Protein AF-A0A356HXU6-F1 (afdb_monomer_lite)

Structure (mmCIF, N/CA/C/O backbone):
data_AF-A0A356HXU6-F1
#
_entry.id   AF-A0A356HXU6-F1
#
loop_
_atom_site.group_PDB
_atom_site.id
_atom_site.type_symbol
_atom_site.label_atom_id
_atom_site.label_alt_id
_atom_site.label_comp_id
_atom_site.label_asym_id
_atom_site.label_entity_id
_atom_site.label_seq_id
_atom_site.pdbx_PDB_ins_code
_atom_site.Cartn_x
_atom_site.Cartn_y
_atom_site.Cartn_z
_atom_site.occupancy
_atom_site.B_iso_or_equiv
_atom_site.auth_seq_id
_atom_site.auth_comp_id
_atom_site.auth_asym_id
_atom_site.auth_atom_id
_atom_site.pdbx_PDB_model_num
ATOM 1 N N . MET A 1 1 ? -34.837 13.281 14.477 1.00 57.66 1 MET A N 1
ATOM 2 C CA . MET A 1 1 ? -34.953 13.616 13.033 1.00 57.66 1 MET A CA 1
ATOM 3 C C . MET A 1 1 ? -35.138 12.327 12.239 1.00 57.66 1 MET A C 1
ATOM 5 O O . MET A 1 1 ? -34.427 11.375 12.534 1.00 57.66 1 MET A O 1
ATOM 9 N N . PRO A 1 2 ? -36.085 12.237 11.287 1.00 61.97 2 PRO A N 1
ATOM 10 C CA . PRO A 1 2 ? -36.385 10.969 10.623 1.00 61.97 2 PRO A CA 1
ATOM 11 C C . PRO A 1 2 ? -35.224 10.554 9.708 1.00 61.97 2 PRO A C 1
ATOM 13 O O . PRO A 1 2 ? -34.781 11.354 8.885 1.00 61.97 2 PRO A O 1
ATOM 16 N N . LYS A 1 3 ? -34.758 9.304 9.848 1.00 54.12 3 LYS A N 1
ATOM 17 C CA . LYS A 1 3 ? -33.579 8.688 9.192 1.00 54.12 3 LYS A CA 1
ATOM 18 C C . LYS A 1 3 ? -33.492 8.952 7.671 1.00 54.12 3 LYS A C 1
ATOM 20 O O . LYS A 1 3 ? -32.408 9.078 7.112 1.00 54.12 3 LYS A O 1
ATOM 25 N N . ARG A 1 4 ? -34.641 9.172 7.021 1.00 61.50 4 ARG A N 1
ATOM 26 C CA . ARG A 1 4 ? -34.788 9.538 5.602 1.00 61.50 4 ARG A CA 1
ATOM 27 C C . ARG A 1 4 ? -34.202 10.913 5.234 1.00 61.50 4 ARG A C 1
ATOM 29 O O . ARG A 1 4 ? -33.740 11.084 4.113 1.00 61.50 4 ARG A O 1
ATOM 36 N N . LYS A 1 5 ? -34.183 11.879 6.163 1.00 64.12 5 LYS A N 1
ATOM 37 C CA . LYS A 1 5 ? -33.575 13.208 5.952 1.00 64.12 5 LYS A CA 1
ATOM 38 C C . LYS A 1 5 ? -32.046 13.160 6.029 1.00 64.12 5 LYS A C 1
ATOM 40 O O . LYS A 1 5 ? -31.399 13.865 5.272 1.00 64.12 5 LYS A O 1
ATOM 45 N N . ILE A 1 6 ? -31.485 12.299 6.882 1.00 74.94 6 ILE A N 1
ATOM 46 C CA . ILE A 1 6 ? -30.028 12.111 7.006 1.00 74.94 6 ILE A CA 1
ATOM 47 C C . ILE A 1 6 ? -29.474 11.446 5.740 1.00 74.94 6 ILE A C 1
ATOM 49 O O . ILE A 1 6 ? -28.505 11.938 5.175 1.00 74.94 6 ILE A O 1
ATOM 53 N N . PHE A 1 7 ? -30.149 10.409 5.231 1.00 73.75 7 PHE A N 1
ATOM 54 C CA . PHE A 1 7 ? -29.772 9.751 3.974 1.00 73.75 7 PHE A CA 1
ATOM 55 C C . PHE A 1 7 ? -29.773 10.719 2.778 1.00 73.75 7 PHE A C 1
ATOM 57 O O . PHE A 1 7 ? -28.808 10.778 2.024 1.00 73.75 7 PHE A O 1
ATOM 64 N N . LEU A 1 8 ? -30.818 11.547 2.652 1.00 76.62 8 LEU A N 1
ATOM 65 C CA . LEU A 1 8 ? -30.909 12.561 1.594 1.00 76.62 8 LEU A CA 1
ATOM 66 C C . LEU A 1 8 ? -29.823 13.638 1.711 1.00 76.62 8 LEU A C 1
ATOM 68 O O . LEU A 1 8 ? -29.264 14.042 0.696 1.00 76.62 8 LEU A O 1
ATOM 72 N N . ILE A 1 9 ? -29.491 14.070 2.930 1.00 83.06 9 ILE A N 1
ATOM 73 C CA . ILE A 1 9 ? -28.402 15.026 3.164 1.00 83.06 9 ILE A CA 1
ATOM 74 C C . ILE A 1 9 ? -27.053 14.410 2.771 1.00 83.06 9 ILE A C 1
ATOM 76 O O . ILE A 1 9 ? -26.283 15.076 2.090 1.00 83.06 9 ILE A O 1
ATOM 80 N N . CYS A 1 10 ? -26.786 13.142 3.103 1.00 73.81 10 CYS A N 1
ATOM 81 C CA . CYS A 1 10 ? -25.561 12.448 2.691 1.00 73.81 10 CYS A CA 1
ATOM 82 C C . CYS A 1 10 ? -25.446 12.293 1.164 1.00 73.81 10 CYS A C 1
ATOM 84 O O . CYS A 1 10 ? -24.357 12.486 0.624 1.00 73.81 10 CYS A O 1
ATOM 86 N N . CYS A 1 11 ? -26.551 12.000 0.464 1.00 75.19 11 CYS A N 1
ATOM 87 C CA . CYS A 1 11 ? -26.573 11.936 -1.002 1.00 75.19 11 CYS A CA 1
ATOM 88 C C . CYS A 1 11 ? -26.318 13.307 -1.646 1.00 75.19 11 CYS A C 1
ATOM 90 O O . CYS A 1 11 ? -25.557 13.395 -2.606 1.00 75.19 11 CYS A O 1
ATOM 92 N N . ILE A 1 12 ? -26.912 14.377 -1.107 1.00 78.88 12 ILE A N 1
ATOM 93 C CA . ILE A 1 12 ? -26.721 15.745 -1.614 1.00 78.88 12 ILE A CA 1
ATOM 94 C C . ILE A 1 12 ? -25.299 16.245 -1.319 1.00 78.88 12 ILE A C 1
ATOM 96 O O . ILE A 1 12 ? -24.700 16.886 -2.177 1.00 78.88 12 ILE A O 1
ATOM 100 N N . LEU A 1 13 ? -24.723 15.909 -0.157 1.00 75.75 13 LEU A N 1
ATOM 101 C CA . LEU A 1 13 ? -23.333 16.248 0.168 1.00 75.75 13 LEU A CA 1
ATOM 102 C C . LEU A 1 13 ? -22.341 15.533 -0.763 1.00 75.75 13 LEU A C 1
ATOM 104 O O . LEU A 1 13 ? -21.395 16.160 -1.226 1.00 75.75 13 LEU A O 1
ATOM 108 N N . ASN A 1 14 ? -22.580 14.253 -1.082 1.00 65.62 14 ASN A N 1
ATOM 109 C CA . ASN A 1 14 ? -21.767 13.508 -2.054 1.00 65.62 14 ASN A CA 1
ATOM 110 C C . ASN A 1 14 ? -21.843 14.133 -3.453 1.00 65.62 14 ASN A C 1
ATOM 112 O O . ASN A 1 14 ? -20.821 14.293 -4.115 1.00 65.62 14 ASN A O 1
ATOM 116 N N . LEU A 1 15 ? -23.043 14.542 -3.876 1.00 63.53 15 LEU A N 1
ATOM 117 C CA . LEU A 1 15 ? -23.247 15.200 -5.164 1.00 63.53 15 LEU A CA 1
ATOM 118 C C . LEU A 1 15 ? -22.571 16.580 -5.219 1.00 63.53 15 LEU A C 1
ATOM 120 O O . LEU A 1 15 ? -22.055 16.960 -6.263 1.00 63.53 15 LEU A O 1
ATOM 124 N N . PHE A 1 16 ? -22.532 17.316 -4.103 1.00 64.06 16 PHE A N 1
ATOM 125 C CA . PHE A 1 16 ? -21.882 18.628 -4.018 1.00 64.06 16 PHE A CA 1
ATOM 126 C C . PHE A 1 16 ? -20.348 18.532 -3.983 1.00 64.06 16 PHE A C 1
ATOM 128 O O . PHE A 1 16 ? -19.671 19.351 -4.602 1.00 64.06 16 PHE A O 1
ATOM 135 N N . CYS A 1 17 ? -19.786 17.505 -3.334 1.00 56.28 17 CYS A N 1
ATOM 136 C CA . CYS A 1 17 ? -18.345 17.236 -3.370 1.00 56.28 17 CYS A CA 1
ATOM 137 C C . CYS A 1 17 ? -17.857 16.834 -4.771 1.00 56.28 17 CYS A C 1
ATOM 139 O O . CYS A 1 17 ? -16.744 17.189 -5.140 1.00 56.28 17 CYS A O 1
ATOM 141 N N . PHE A 1 18 ? -18.699 16.180 -5.580 1.00 51.41 18 PHE A N 1
ATOM 142 C CA . PHE A 1 18 ? -18.347 15.774 -6.947 1.00 51.41 18 PHE A CA 1
ATOM 143 C C . PHE A 1 18 ? -18.177 16.956 -7.925 1.00 51.41 18 PHE A C 1
ATOM 145 O O . PHE A 1 18 ? -17.595 16.795 -8.991 1.00 51.41 18 PHE A O 1
ATOM 152 N N . VAL A 1 19 ? -18.676 18.151 -7.580 1.00 56.16 19 VAL A N 1
ATOM 153 C CA . VAL A 1 19 ? -18.662 19.336 -8.463 1.00 56.16 19 VAL A CA 1
ATOM 154 C C . VAL A 1 19 ? -17.450 20.253 -8.204 1.00 56.16 19 VAL A C 1
ATOM 156 O O . VAL A 1 19 ? -17.191 21.160 -8.990 1.00 56.16 19 VAL A O 1
ATOM 159 N N . MET A 1 20 ? -16.675 20.025 -7.136 1.00 49.25 20 MET A N 1
ATOM 160 C CA . MET A 1 20 ? -15.601 20.937 -6.698 1.00 49.25 20 MET A CA 1
ATOM 161 C C . MET A 1 20 ? -14.191 20.611 -7.235 1.00 49.25 20 MET A C 1
ATOM 163 O O . MET A 1 20 ? -13.278 21.400 -7.005 1.00 49.25 20 MET A O 1
ATOM 167 N N . ASP A 1 21 ? -14.003 19.538 -8.010 1.00 47.22 21 ASP A N 1
ATOM 168 C CA . ASP A 1 21 ? -12.711 19.197 -8.633 1.00 47.22 21 ASP A CA 1
ATOM 169 C C . ASP A 1 21 ? -12.713 19.476 -10.148 1.00 47.22 21 ASP A 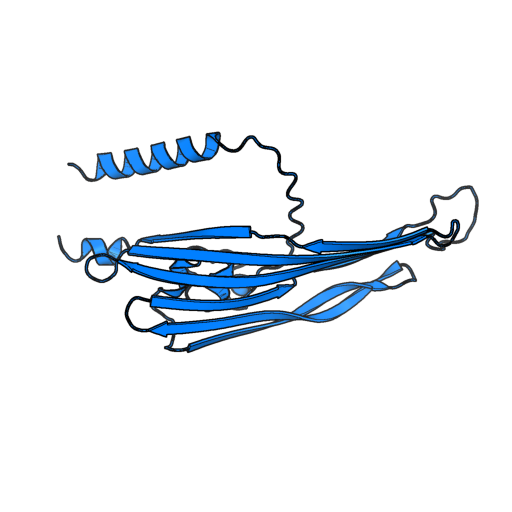C 1
ATOM 171 O O . ASP A 1 21 ? -12.942 18.592 -10.969 1.00 47.22 21 ASP A O 1
ATOM 175 N N . ILE A 1 22 ? -12.445 20.731 -10.540 1.00 53.84 22 ILE A N 1
ATOM 176 C CA . ILE A 1 22 ? -12.143 21.113 -11.945 1.00 53.84 22 ILE A CA 1
ATOM 177 C C . ILE A 1 22 ? -10.677 21.568 -12.099 1.00 53.84 22 ILE A C 1
ATOM 179 O O . ILE A 1 22 ? -10.235 21.984 -13.168 1.00 53.84 22 ILE A O 1
ATOM 183 N N . SER A 1 23 ? -9.854 21.432 -11.059 1.00 48.38 23 SER A N 1
ATOM 184 C CA . SER A 1 23 ? -8.413 21.627 -11.221 1.00 48.38 23 SER A CA 1
ATOM 185 C C . SER A 1 23 ? -7.843 20.410 -11.938 1.00 48.38 23 SER A C 1
ATOM 187 O O . SER A 1 23 ? -7.644 19.363 -11.329 1.00 48.38 23 SER A O 1
ATOM 189 N N . SER A 1 24 ? -7.600 20.543 -13.241 1.00 47.50 24 SER A N 1
ATOM 190 C CA . SER A 1 24 ? -6.918 19.561 -14.079 1.00 47.50 24 SER A CA 1
ATOM 191 C C . SER A 1 24 ? -5.476 19.356 -13.605 1.00 47.50 24 SER A C 1
ATOM 193 O O . SER A 1 24 ? -4.519 19.828 -14.221 1.00 47.50 24 SER A O 1
ATOM 195 N N . VAL A 1 25 ? -5.303 18.639 -12.499 1.00 38.56 25 VAL A N 1
ATOM 196 C CA . VAL A 1 25 ? -4.102 17.848 -12.290 1.00 38.56 25 VAL A CA 1
ATOM 197 C C . VAL A 1 25 ? -4.227 16.736 -13.315 1.00 38.56 25 VAL A C 1
ATOM 199 O O . VAL A 1 25 ? -5.069 15.853 -13.186 1.00 38.56 25 VAL A O 1
ATOM 202 N N . LEU A 1 26 ? -3.442 16.825 -14.385 1.00 38.66 26 LEU A N 1
ATOM 203 C CA . LEU A 1 26 ? -3.222 15.714 -15.302 1.00 38.66 26 LEU A CA 1
ATOM 204 C C . LEU A 1 26 ? -2.502 14.606 -14.517 1.00 38.66 26 LEU A C 1
ATOM 206 O O . LEU A 1 26 ? -1.294 14.425 -14.633 1.00 38.66 26 LEU A O 1
ATOM 210 N N . ALA A 1 27 ? -3.237 13.909 -13.653 1.00 35.88 27 ALA A N 1
ATOM 211 C CA . ALA A 1 27 ? -2.825 12.653 -13.068 1.00 35.88 27 ALA A CA 1
ATOM 212 C C . ALA A 1 27 ? -2.990 11.613 -14.174 1.00 35.88 27 ALA A C 1
ATOM 214 O O . ALA A 1 27 ? -4.087 11.128 -14.446 1.00 35.88 27 ALA A O 1
ATOM 215 N N . TYR A 1 28 ? -1.902 11.344 -14.886 1.00 35.38 28 TYR A N 1
ATOM 216 C CA . TYR A 1 28 ? -1.843 10.243 -15.833 1.00 35.38 28 TYR A CA 1
ATOM 217 C C . TYR A 1 28 ? -1.809 8.944 -15.013 1.00 35.38 28 TYR A C 1
ATOM 219 O O . TYR A 1 28 ? -0.754 8.471 -14.602 1.00 35.38 28 TYR A O 1
ATOM 227 N N . GLU A 1 29 ? -2.981 8.412 -14.667 1.00 43.09 29 GLU A N 1
ATOM 228 C CA . GLU A 1 29 ? -3.111 7.144 -13.949 1.00 43.09 29 GLU A CA 1
ATOM 229 C C . GLU A 1 29 ? -2.916 5.971 -14.922 1.00 43.09 29 GLU A C 1
ATOM 231 O O . GLU A 1 29 ? -3.861 5.388 -15.448 1.00 43.09 29 GLU A O 1
ATOM 236 N N . TRP A 1 30 ? -1.660 5.600 -15.170 1.00 44.88 30 TRP A N 1
ATOM 237 C CA . TRP A 1 30 ? -1.322 4.293 -15.735 1.00 44.88 30 TRP A CA 1
ATOM 238 C C . TRP A 1 30 ? -1.399 3.222 -14.634 1.00 44.88 30 TRP A C 1
ATOM 240 O O . TRP A 1 30 ? -0.385 2.814 -14.081 1.00 44.88 30 TRP A O 1
ATOM 250 N N . TYR A 1 31 ? -2.594 2.738 -14.281 1.00 54.25 31 TYR A N 1
ATOM 251 C CA . TYR A 1 31 ? -2.736 1.626 -13.326 1.00 54.25 31 TYR A CA 1
ATOM 252 C C . TYR A 1 31 ? -3.396 0.411 -13.983 1.00 54.25 31 TYR A C 1
ATOM 254 O O . TYR A 1 31 ? -4.608 0.351 -14.140 1.00 54.25 31 TYR A O 1
ATOM 262 N N . PHE A 1 32 ? -2.588 -0.594 -14.332 1.00 60.25 32 PHE A N 1
ATOM 263 C CA . PHE A 1 32 ? -3.059 -1.908 -14.805 1.00 60.25 32 PHE A CA 1
ATOM 264 C C . PHE A 1 32 ? -2.992 -3.002 -13.724 1.00 60.25 32 PHE A C 1
ATOM 266 O O . PHE A 1 32 ? -3.106 -4.186 -14.033 1.00 60.25 32 PHE A O 1
ATOM 273 N N . SER A 1 33 ? -2.777 -2.645 -12.451 1.00 72.75 33 SER A N 1
ATOM 274 C CA . SER A 1 33 ? -2.621 -3.639 -11.387 1.00 72.75 33 SER A CA 1
ATOM 275 C C . SER A 1 33 ? -3.354 -3.266 -10.109 1.00 72.75 33 SER A C 1
ATOM 277 O O . SER A 1 33 ? -3.137 -2.196 -9.550 1.00 72.75 33 SER A O 1
ATOM 279 N N . TYR A 1 34 ? -4.138 -4.219 -9.614 1.00 85.19 34 TYR A N 1
ATOM 280 C CA . TYR A 1 34 ? -4.746 -4.219 -8.289 1.00 85.19 34 TYR A CA 1
ATOM 281 C C . TYR A 1 34 ? -3.743 -4.836 -7.297 1.00 85.19 34 TYR A C 1
ATOM 283 O O . TYR A 1 34 ? -3.452 -6.027 -7.441 1.00 85.19 34 TYR A O 1
ATOM 291 N N . PRO A 1 35 ? -3.134 -4.073 -6.365 1.00 89.25 35 PRO A N 1
ATOM 292 C CA . PRO A 1 35 ? -2.305 -4.666 -5.314 1.00 89.25 35 PRO A CA 1
ATOM 293 C C . PRO A 1 35 ? -3.155 -5.529 -4.379 1.00 89.25 35 PRO A C 1
ATOM 295 O O . PRO A 1 35 ? -4.315 -5.215 -4.140 1.00 89.25 35 PRO A O 1
ATOM 298 N N . GLY A 1 36 ? -2.577 -6.584 -3.827 1.00 89.38 36 GLY A N 1
ATOM 299 C CA . GLY A 1 36 ? -3.232 -7.545 -2.950 1.00 89.38 36 GLY A CA 1
ATOM 300 C C . GLY A 1 36 ? -3.909 -8.687 -3.710 1.00 89.38 36 GLY A C 1
ATOM 301 O O . GLY A 1 36 ? -4.776 -8.477 -4.561 1.00 89.38 36 GLY A O 1
ATOM 302 N N . THR A 1 37 ? -3.570 -9.923 -3.339 1.00 88.69 37 THR A N 1
ATOM 303 C CA . THR A 1 37 ? -4.173 -11.147 -3.899 1.00 88.69 37 THR A CA 1
ATOM 304 C C . THR A 1 37 ? -5.704 -11.179 -3.816 1.00 88.69 37 THR A C 1
ATOM 306 O O . THR A 1 37 ? -6.360 -11.548 -4.793 1.00 88.69 37 THR A O 1
ATOM 309 N N . ARG A 1 38 ? -6.301 -10.765 -2.688 1.00 89.12 38 ARG A N 1
ATOM 310 C CA . ARG A 1 38 ? -7.765 -10.763 -2.502 1.00 89.12 38 ARG A CA 1
ATOM 311 C C . ARG A 1 38 ? -8.443 -9.726 -3.384 1.00 89.12 38 ARG A C 1
ATOM 313 O O . ARG A 1 38 ? -9.409 -10.053 -4.071 1.00 89.12 38 ARG A O 1
ATOM 320 N N . ALA A 1 39 ? -7.899 -8.513 -3.431 1.00 90.25 39 ALA A N 1
ATOM 321 C CA . ALA A 1 39 ? -8.407 -7.473 -4.311 1.00 90.25 39 ALA A CA 1
ATOM 322 C C . ALA A 1 39 ? -8.289 -7.868 -5.791 1.00 90.25 39 ALA A C 1
ATOM 324 O O . ALA A 1 39 ? -9.224 -7.658 -6.563 1.00 90.25 39 ALA A O 1
ATOM 325 N N . MET A 1 40 ? -7.187 -8.519 -6.178 1.00 89.19 40 MET A N 1
ATOM 326 C CA . MET A 1 40 ? -7.002 -9.061 -7.525 1.00 89.19 40 MET A CA 1
ATOM 327 C C . MET A 1 40 ? -8.027 -10.156 -7.855 1.00 89.19 40 MET A C 1
ATOM 329 O O . MET A 1 40 ? -8.615 -10.128 -8.935 1.00 89.19 40 MET A O 1
ATOM 333 N N . GLY A 1 41 ? -8.309 -11.067 -6.917 1.00 88.12 41 GLY A N 1
ATOM 334 C CA . GLY A 1 41 ? -9.360 -12.083 -7.058 1.00 88.12 41 GLY A CA 1
ATOM 335 C C . GLY A 1 41 ? -10.774 -11.502 -7.198 1.00 88.12 41 GLY A C 1
ATOM 336 O O . GLY A 1 41 ? -11.649 -12.151 -7.765 1.00 88.12 41 GLY A O 1
ATOM 337 N N . MET A 1 42 ? -10.987 -10.265 -6.739 1.00 90.12 42 MET A N 1
ATOM 338 C CA . MET A 1 42 ? -12.234 -9.505 -6.892 1.00 90.12 42 MET A CA 1
ATOM 339 C C . MET A 1 42 ? -12.198 -8.514 -8.068 1.00 90.12 42 MET A C 1
ATOM 341 O O . MET A 1 42 ? -13.053 -7.634 -8.146 1.00 90.12 42 MET A O 1
ATOM 345 N N . ALA A 1 43 ? -11.209 -8.609 -8.965 1.00 87.12 43 ALA A N 1
ATOM 346 C CA . ALA A 1 43 ? -11.011 -7.676 -10.080 1.00 87.12 43 ALA A CA 1
ATOM 347 C C . ALA A 1 43 ? -10.981 -6.191 -9.646 1.00 87.12 43 ALA A C 1
ATOM 349 O O . ALA A 1 43 ? -11.492 -5.313 -10.338 1.00 87.12 43 ALA A O 1
ATOM 350 N N . GLY A 1 44 ? -10.415 -5.913 -8.468 1.00 84.00 44 GLY A N 1
ATOM 351 C CA . GLY A 1 44 ? -10.327 -4.574 -7.884 1.00 84.00 44 GLY A CA 1
ATOM 352 C C . GLY A 1 44 ? -11.562 -4.115 -7.103 1.00 84.00 44 GLY A C 1
ATOM 353 O O . GLY A 1 44 ? -11.524 -3.047 -6.491 1.00 84.00 44 GLY A O 1
ATOM 354 N N . ALA A 1 45 ? -12.643 -4.902 -7.055 1.00 88.19 45 ALA A N 1
ATOM 355 C CA . ALA A 1 45 ? -13.858 -4.583 -6.301 1.00 88.19 45 ALA A CA 1
ATOM 356 C C . ALA A 1 45 ? -13.684 -4.823 -4.785 1.00 88.19 45 ALA A C 1
ATOM 358 O O . ALA A 1 45 ? -14.348 -5.673 -4.198 1.00 88.19 45 ALA A O 1
ATOM 359 N N . PHE A 1 46 ? -12.771 -4.080 -4.151 1.00 90.62 46 PHE A N 1
ATOM 360 C CA . PHE A 1 46 ? -12.306 -4.366 -2.787 1.00 90.62 46 PHE A CA 1
ATOM 361 C C . PHE A 1 46 ? -12.520 -3.231 -1.772 1.00 90.62 46 PHE A C 1
ATOM 363 O O . PHE A 1 46 ? -12.493 -3.475 -0.576 1.00 90.62 46 PHE A O 1
ATOM 370 N N . ILE A 1 47 ? -12.809 -2.000 -2.206 1.00 89.69 47 ILE A N 1
ATOM 371 C CA . ILE A 1 47 ? -12.826 -0.785 -1.356 1.00 89.69 47 ILE A CA 1
ATOM 372 C C . ILE A 1 47 ? -13.647 -0.919 -0.057 1.00 89.69 47 ILE A C 1
ATOM 374 O O . ILE A 1 47 ? -13.216 -0.457 1.000 1.00 89.69 47 ILE A O 1
ATOM 378 N N . ALA A 1 48 ? -14.841 -1.515 -0.131 1.00 87.88 48 ALA A N 1
ATOM 379 C CA . ALA A 1 48 ? -15.733 -1.673 1.021 1.00 87.88 48 ALA A CA 1
ATOM 380 C C . ALA A 1 48 ? -15.497 -2.974 1.804 1.00 87.88 48 ALA A C 1
ATOM 382 O O . ALA A 1 48 ? -15.999 -3.106 2.915 1.00 87.88 48 ALA A O 1
ATOM 383 N N . GLN A 1 49 ? -14.765 -3.922 1.220 1.00 88.62 49 GLN A N 1
ATOM 384 C CA . GLN A 1 49 ? -14.422 -5.215 1.811 1.00 88.62 49 GLN A CA 1
ATOM 385 C C . GLN A 1 49 ? -12.977 -5.237 2.316 1.00 88.62 49 GLN A C 1
ATOM 387 O O . GLN A 1 49 ? -12.551 -6.278 2.784 1.00 88.62 49 GLN A O 1
ATOM 392 N N . ALA A 1 50 ? -12.233 -4.137 2.175 1.00 89.62 50 ALA A N 1
ATOM 393 C CA . ALA A 1 50 ? -10.801 -4.071 2.397 1.00 89.62 50 ALA A CA 1
ATOM 394 C C . ALA A 1 50 ? -10.413 -4.451 3.831 1.00 89.62 50 ALA A C 1
ATOM 396 O O . ALA A 1 50 ? -10.259 -3.593 4.686 1.00 89.62 50 ALA A O 1
ATOM 397 N N . ASP A 1 51 ? -10.245 -5.743 4.077 1.00 89.19 51 ASP A N 1
ATOM 398 C CA . ASP A 1 51 ? -10.153 -6.389 5.385 1.00 89.19 51 ASP A CA 1
ATOM 399 C C . ASP A 1 51 ? -8.870 -7.231 5.490 1.00 89.19 51 ASP A C 1
ATOM 401 O O . ASP A 1 51 ? -8.846 -8.241 6.188 1.00 89.19 51 ASP A O 1
ATOM 405 N N . ASP A 1 52 ? -7.817 -6.829 4.777 1.00 91.81 52 ASP A N 1
ATOM 406 C CA . ASP A 1 52 ? -6.447 -7.345 4.865 1.00 91.81 52 ASP A CA 1
ATOM 407 C C . ASP A 1 52 ? -5.426 -6.183 4.822 1.00 91.81 52 ASP A C 1
ATOM 409 O O . ASP A 1 52 ? -5.799 -5.006 4.743 1.00 91.81 52 ASP A O 1
ATOM 413 N N . SER A 1 53 ? -4.121 -6.466 4.878 1.00 93.56 53 SER A N 1
ATOM 414 C CA . SER A 1 53 ? -3.085 -5.426 4.838 1.00 93.56 53 SER A CA 1
ATOM 415 C C . SER A 1 53 ? -3.043 -4.659 3.511 1.00 93.56 53 SER A C 1
ATOM 417 O O . SER A 1 53 ? -2.463 -3.572 3.456 1.00 93.56 53 SER A O 1
ATOM 419 N N . SER A 1 54 ? -3.680 -5.140 2.439 1.00 93.19 54 SER A N 1
ATOM 420 C CA . SER A 1 54 ? -3.811 -4.373 1.196 1.00 93.19 54 SER A CA 1
ATOM 421 C C . SER A 1 54 ? -4.801 -3.207 1.315 1.00 93.19 54 SER A C 1
ATOM 423 O O . SER A 1 54 ? -4.749 -2.279 0.504 1.00 93.19 54 SER A O 1
ATOM 425 N N . ALA A 1 55 ? -5.609 -3.155 2.383 1.00 93.56 55 ALA A N 1
ATOM 426 C CA . ALA A 1 55 ? -6.483 -2.023 2.698 1.00 93.56 55 ALA A CA 1
ATOM 427 C C . ALA A 1 55 ? -5.747 -0.676 2.775 1.00 93.56 55 ALA A C 1
ATOM 429 O O . ALA A 1 55 ? -6.349 0.355 2.487 1.00 93.56 55 ALA A O 1
ATOM 430 N N . ILE A 1 56 ? -4.442 -0.678 3.077 1.00 93.94 56 ILE A N 1
ATOM 431 C CA . ILE A 1 56 ? -3.569 0.508 3.037 1.00 93.94 56 ILE A CA 1
ATOM 432 C C . ILE A 1 56 ? -3.702 1.277 1.711 1.00 93.94 56 ILE A C 1
ATOM 434 O O . ILE A 1 56 ? -3.710 2.508 1.728 1.00 93.94 56 ILE A O 1
ATOM 438 N N . TRP A 1 57 ? -3.829 0.556 0.590 1.00 91.19 57 TRP A N 1
ATOM 439 C CA . TRP A 1 57 ? -3.940 1.128 -0.754 1.00 91.19 57 TRP A CA 1
ATOM 440 C C . TRP A 1 57 ? -5.383 1.472 -1.144 1.00 91.19 57 TRP A C 1
ATOM 442 O O . TRP A 1 57 ? -5.627 2.502 -1.763 1.00 91.19 57 TRP A O 1
ATOM 452 N N . TYR A 1 58 ? -6.351 0.620 -0.794 1.00 92.12 58 TYR A N 1
ATOM 453 C CA . TYR A 1 58 ? -7.742 0.803 -1.232 1.00 92.12 58 TYR A CA 1
ATOM 454 C C . TYR A 1 58 ? -8.543 1.737 -0.332 1.00 92.12 58 TYR A C 1
ATOM 456 O O . TYR A 1 58 ? -9.248 2.621 -0.811 1.00 92.12 58 TYR A O 1
ATOM 464 N N . ASN A 1 59 ? -8.501 1.493 0.974 1.00 94.12 59 ASN A N 1
ATOM 465 C CA . ASN A 1 59 ? -9.273 2.228 1.961 1.00 94.12 59 ASN A CA 1
ATOM 466 C C . ASN A 1 59 ? -8.619 2.044 3.336 1.00 94.12 59 ASN A C 1
ATOM 468 O O . ASN A 1 59 ? -8.866 1.028 3.989 1.00 94.12 59 ASN A O 1
ATOM 472 N N . PRO A 1 60 ? -7.832 3.018 3.824 1.00 94.94 60 PRO A N 1
ATOM 473 C CA . PRO A 1 60 ? -7.142 2.905 5.105 1.00 94.94 60 PRO A CA 1
ATOM 474 C C . PRO A 1 60 ? -8.068 2.608 6.291 1.00 94.94 60 PRO A C 1
ATOM 476 O O . PRO A 1 60 ? -7.630 1.971 7.241 1.00 94.94 60 PRO A O 1
ATOM 479 N N . ALA A 1 61 ? -9.350 3.005 6.251 1.00 93.69 61 ALA A N 1
ATOM 480 C CA . ALA A 1 61 ? -10.325 2.639 7.291 1.00 93.69 61 ALA A CA 1
ATOM 481 C C . ALA A 1 61 ? -10.603 1.124 7.343 1.00 93.69 61 ALA A C 1
ATOM 483 O O . ALA A 1 61 ? -10.967 0.586 8.389 1.00 93.69 61 ALA A O 1
ATOM 484 N N . GLY A 1 62 ? -10.397 0.432 6.222 1.00 91.00 62 GLY A N 1
ATOM 485 C CA . GLY A 1 62 ? -10.492 -1.017 6.068 1.00 91.00 62 GLY A CA 1
ATOM 486 C C . GLY A 1 62 ? -9.486 -1.800 6.901 1.00 91.00 62 GLY A C 1
ATOM 487 O O . GLY A 1 62 ? -9.809 -2.885 7.376 1.00 91.00 62 GLY A O 1
ATOM 488 N N . LEU A 1 63 ? -8.347 -1.193 7.258 1.00 90.38 63 LEU A N 1
ATOM 489 C CA . LEU A 1 63 ? -7.436 -1.776 8.246 1.00 90.38 63 LEU A CA 1
ATOM 490 C C . LEU A 1 63 ? -8.192 -2.179 9.517 1.00 90.38 63 LEU A C 1
ATOM 492 O O . LEU A 1 63 ? -7.874 -3.165 10.164 1.00 90.38 63 LEU A O 1
ATOM 496 N N . ARG A 1 64 ? -9.269 -1.484 9.884 1.00 87.19 64 ARG A N 1
ATOM 497 C CA . ARG A 1 64 ? -10.024 -1.847 11.076 1.00 87.19 64 ARG A CA 1
ATOM 498 C C . ARG A 1 64 ? -11.256 -2.729 10.826 1.00 87.19 64 ARG A C 1
ATOM 500 O O . ARG A 1 64 ? -12.009 -2.990 11.768 1.00 87.19 64 ARG A O 1
ATOM 507 N N . GLN A 1 65 ? -11.457 -3.287 9.635 1.00 81.94 65 GLN A N 1
ATOM 508 C CA . GLN A 1 65 ? -12.518 -4.273 9.417 1.00 81.94 65 GLN A CA 1
ATOM 509 C C . GLN A 1 65 ? -12.331 -5.551 10.251 1.00 81.94 65 GLN A C 1
ATOM 511 O O . GLN A 1 65 ? -11.253 -5.875 10.757 1.00 81.94 65 GLN A O 1
ATOM 516 N N . LYS A 1 66 ? -13.452 -6.236 10.504 1.00 61.62 66 LYS A N 1
ATOM 517 C CA . LYS A 1 66 ? -13.471 -7.527 11.201 1.00 61.62 66 LYS A CA 1
ATOM 518 C C . LYS A 1 66 ? -12.938 -8.586 10.227 1.00 61.62 66 LYS A C 1
ATOM 520 O O . LYS A 1 66 ? -13.506 -8.729 9.156 1.00 61.62 66 LYS A O 1
ATOM 525 N N . GLY A 1 67 ? -11.869 -9.294 10.592 1.00 60.22 67 GLY A N 1
ATOM 526 C CA . GLY A 1 67 ? -11.229 -10.302 9.729 1.00 60.22 67 GLY A CA 1
ATOM 527 C C . GLY A 1 67 ? -9.704 -10.325 9.834 1.00 60.22 67 GLY A C 1
ATOM 528 O O . GLY A 1 67 ? -9.094 -11.372 9.652 1.00 60.22 67 GLY A O 1
ATOM 529 N N . LEU A 1 68 ? -9.104 -9.202 10.230 1.00 62.22 68 LEU A N 1
ATOM 530 C CA . LEU A 1 68 ? -7.660 -9.073 10.408 1.00 62.22 68 LEU A CA 1
ATOM 531 C C . LEU A 1 68 ? -7.166 -9.663 11.735 1.00 62.22 68 LEU A C 1
ATOM 533 O O . LEU A 1 68 ? -7.682 -9.342 12.811 1.00 62.22 68 LEU A O 1
ATOM 537 N N . THR A 1 69 ? -6.140 -10.511 11.649 1.00 72.62 69 THR A N 1
ATOM 538 C CA . THR A 1 69 ? -5.311 -10.963 12.777 1.00 72.62 69 THR A CA 1
ATOM 539 C C . THR A 1 69 ? -4.507 -9.801 13.359 1.00 72.62 69 THR A C 1
ATOM 541 O O . THR A 1 69 ? -4.360 -8.782 12.703 1.00 72.62 69 THR A O 1
ATOM 544 N N . ILE A 1 70 ? -3.951 -9.937 14.575 1.00 84.44 70 ILE A N 1
ATOM 545 C CA . ILE A 1 70 ? -3.160 -8.879 15.258 1.00 84.44 70 ILE A CA 1
ATOM 546 C C . ILE A 1 70 ? -2.039 -8.311 14.371 1.00 84.44 70 ILE A C 1
ATOM 548 O O . ILE A 1 70 ? -1.706 -7.129 14.466 1.00 84.44 70 ILE A O 1
ATOM 552 N N . VAL A 1 71 ? -1.484 -9.148 13.499 1.00 90.88 71 VAL A N 1
ATOM 553 C CA . VAL A 1 71 ? -0.565 -8.763 12.431 1.00 90.88 71 VAL A CA 1
ATOM 554 C C . VAL A 1 71 ? -1.038 -9.438 11.151 1.00 90.88 71 VAL A C 1
ATOM 556 O O . VAL A 1 71 ? -1.401 -10.615 11.189 1.00 90.88 71 VAL A O 1
ATOM 559 N N . ASP A 1 72 ? -1.025 -8.706 10.044 1.00 92.75 72 ASP A N 1
ATOM 560 C CA . ASP A 1 72 ? -1.358 -9.208 8.713 1.00 92.75 72 ASP A CA 1
ATOM 561 C C . ASP A 1 72 ? -0.275 -8.822 7.705 1.00 92.75 72 ASP A C 1
ATOM 563 O O . ASP A 1 72 ? 0.274 -7.717 7.761 1.00 92.75 72 ASP A O 1
ATOM 567 N N . PHE A 1 73 ? 0.044 -9.743 6.799 1.00 93.56 73 PHE A N 1
ATOM 568 C CA . PHE A 1 73 ? 1.081 -9.569 5.793 1.00 93.56 73 PHE A CA 1
ATOM 569 C C . PHE A 1 73 ? 0.596 -10.059 4.430 1.00 93.56 73 PHE A C 1
ATOM 571 O O . PHE A 1 73 ? 0.121 -11.184 4.301 1.00 93.56 73 PHE A O 1
ATOM 578 N N . THR A 1 74 ? 0.806 -9.235 3.405 1.00 92.81 74 THR A N 1
ATOM 579 C CA . THR A 1 74 ? 0.458 -9.537 2.014 1.00 92.81 74 THR A CA 1
ATOM 580 C C . THR A 1 74 ? 1.686 -9.351 1.135 1.00 92.81 74 THR A C 1
ATOM 582 O O . THR A 1 74 ? 2.369 -8.331 1.229 1.00 92.81 74 THR A O 1
ATOM 585 N N . ALA A 1 75 ? 1.955 -10.319 0.261 1.00 94.06 75 ALA A N 1
ATOM 586 C CA . ALA A 1 75 ? 3.018 -10.244 -0.729 1.00 94.06 75 ALA A CA 1
ATOM 587 C C . ALA A 1 75 ? 2.527 -10.735 -2.088 1.00 94.06 75 ALA A C 1
ATOM 589 O O . ALA A 1 75 ? 2.065 -11.869 -2.209 1.00 94.06 75 ALA A O 1
ATOM 590 N N . ASP A 1 76 ? 2.716 -9.906 -3.110 1.00 90.50 76 ASP A N 1
ATOM 591 C CA . ASP A 1 76 ? 2.399 -10.239 -4.490 1.00 90.50 76 ASP A CA 1
ATOM 592 C C . ASP A 1 76 ? 3.677 -10.280 -5.323 1.00 90.50 76 ASP A C 1
ATOM 594 O O . ASP A 1 76 ? 4.448 -9.314 -5.389 1.00 90.50 76 ASP A O 1
ATOM 598 N N . TYR A 1 77 ? 3.855 -11.390 -6.027 1.00 87.75 77 TYR A N 1
ATOM 599 C CA . TYR A 1 77 ? 4.907 -11.595 -7.010 1.00 87.75 77 TYR A CA 1
ATOM 600 C C . TYR A 1 77 ? 4.253 -11.876 -8.356 1.00 87.75 77 TYR A C 1
ATOM 602 O O . TYR A 1 77 ? 3.366 -12.726 -8.444 1.00 87.75 77 TYR A O 1
ATOM 610 N N . GLY A 1 78 ? 4.649 -11.159 -9.403 1.00 81.00 78 GLY A N 1
ATOM 611 C CA . GLY A 1 78 ? 3.994 -11.332 -10.691 1.00 81.00 78 GLY A CA 1
ATOM 612 C C . GLY A 1 78 ? 4.718 -10.691 -11.856 1.00 81.00 78 GLY A C 1
ATOM 613 O O . GLY A 1 78 ? 5.737 -10.018 -11.703 1.00 81.00 78 GLY A O 1
ATOM 614 N N . GLU A 1 79 ? 4.145 -10.921 -13.031 1.00 76.81 79 GLU A N 1
ATOM 615 C CA . GLU A 1 79 ? 4.661 -10.427 -14.296 1.00 76.81 79 GLU A CA 1
ATOM 616 C C . GLU A 1 79 ? 4.394 -8.924 -14.438 1.00 76.81 79 GLU A C 1
ATOM 618 O O . GLU A 1 79 ? 3.273 -8.439 -14.241 1.00 76.81 79 GLU A O 1
ATOM 623 N N . ILE A 1 80 ? 5.432 -8.191 -14.825 1.00 68.12 80 ILE A N 1
ATOM 624 C CA . ILE A 1 80 ? 5.339 -6.817 -15.305 1.00 68.12 80 ILE A CA 1
ATOM 625 C C . ILE A 1 80 ? 5.751 -6.827 -16.787 1.00 68.12 80 ILE A C 1
ATOM 627 O O . ILE A 1 80 ? 6.806 -7.394 -17.109 1.00 68.12 80 ILE A O 1
ATOM 631 N N . PRO A 1 81 ? 4.934 -6.264 -17.701 1.00 67.44 81 PRO A N 1
ATOM 632 C CA . PRO A 1 81 ? 5.285 -6.178 -19.114 1.00 67.44 81 PRO A CA 1
ATOM 633 C C . PRO A 1 81 ? 6.585 -5.398 -19.289 1.00 67.44 81 PRO A C 1
ATOM 635 O O . PRO A 1 81 ? 6.698 -4.280 -18.800 1.00 67.44 81 PRO A O 1
ATOM 638 N N . LYS A 1 82 ? 7.553 -5.972 -19.999 1.00 67.06 82 LYS A N 1
ATOM 639 C CA . LYS A 1 82 ? 8.846 -5.339 -20.270 1.00 67.06 82 LYS A CA 1
ATOM 640 C C . LYS A 1 82 ? 9.178 -5.518 -21.739 1.00 67.06 82 LYS A C 1
ATOM 642 O O . LYS A 1 82 ? 9.193 -6.647 -22.203 1.00 67.06 82 LYS A O 1
ATOM 647 N N . THR A 1 83 ? 9.499 -4.455 -22.460 1.00 62.19 83 THR A N 1
ATOM 648 C CA . THR A 1 83 ? 9.986 -4.592 -23.842 1.00 62.19 83 THR A CA 1
ATOM 649 C C . THR A 1 83 ? 11.513 -4.628 -23.841 1.00 62.19 83 THR A C 1
ATOM 651 O O . THR A 1 83 ? 12.144 -3.857 -23.119 1.00 62.19 83 THR A O 1
ATOM 654 N N . ASP A 1 84 ? 12.120 -5.543 -24.595 1.00 60.69 84 ASP A N 1
ATOM 655 C CA . ASP A 1 84 ? 13.578 -5.593 -24.766 1.00 60.69 84 ASP A CA 1
ATOM 656 C C . ASP A 1 84 ? 14.074 -4.575 -25.812 1.00 60.69 84 ASP A C 1
ATOM 658 O O . ASP A 1 84 ? 13.279 -3.990 -26.539 1.00 60.69 84 ASP A O 1
ATOM 662 N N . ASN A 1 85 ? 15.393 -4.382 -25.935 1.00 55.94 85 ASN A N 1
ATOM 663 C CA . ASN A 1 85 ? 16.005 -3.436 -26.889 1.00 55.94 85 ASN A CA 1
ATOM 664 C C . ASN A 1 85 ? 15.760 -3.784 -28.377 1.00 55.94 85 ASN A C 1
ATOM 666 O O . ASN A 1 85 ? 16.246 -3.085 -29.263 1.00 55.94 85 ASN A O 1
ATOM 670 N N . SER A 1 86 ? 15.093 -4.901 -28.673 1.00 58.56 86 SER A N 1
ATOM 671 C CA . SER A 1 86 ? 14.788 -5.370 -30.027 1.00 58.56 86 SER A CA 1
ATOM 672 C C . SER A 1 86 ? 13.303 -5.230 -30.376 1.00 58.56 86 SER A C 1
ATOM 674 O O . SER A 1 86 ? 12.894 -5.661 -31.451 1.00 58.56 86 SER A O 1
ATOM 676 N N . GLY A 1 87 ? 12.497 -4.608 -29.507 1.00 56.16 87 GLY A N 1
ATOM 677 C CA . GLY A 1 87 ? 11.059 -4.450 -29.731 1.00 56.16 87 GLY A CA 1
ATOM 678 C C . GLY A 1 87 ? 10.227 -5.668 -29.337 1.00 56.16 87 GLY A C 1
ATOM 679 O O . GLY A 1 87 ? 9.021 -5.660 -29.580 1.00 56.16 87 GLY A O 1
ATOM 680 N N . ASN A 1 88 ? 10.816 -6.700 -28.723 1.00 62.06 88 ASN A N 1
ATOM 681 C CA . ASN A 1 88 ? 10.057 -7.863 -28.279 1.00 62.06 88 ASN A CA 1
ATOM 682 C C . ASN A 1 88 ? 9.389 -7.580 -26.934 1.00 62.06 88 ASN A C 1
ATOM 684 O O . ASN A 1 88 ? 10.034 -7.154 -25.972 1.00 62.06 88 ASN A O 1
ATOM 688 N N . TYR A 1 89 ? 8.097 -7.890 -26.855 1.00 62.22 89 TYR A N 1
ATOM 689 C CA . TYR A 1 89 ? 7.361 -7.924 -25.599 1.00 62.22 89 TYR A CA 1
ATOM 690 C C . TYR A 1 89 ? 7.835 -9.112 -24.758 1.00 62.22 89 TYR A C 1
ATOM 692 O O . TYR A 1 89 ? 7.567 -10.271 -25.072 1.00 62.22 89 TYR A O 1
ATOM 700 N N . GLY A 1 90 ? 8.544 -8.816 -23.680 1.00 64.25 90 GLY A N 1
ATOM 701 C CA . GLY A 1 90 ? 8.926 -9.746 -22.632 1.00 64.25 90 GLY A CA 1
ATOM 702 C C . GLY A 1 90 ? 8.121 -9.531 -21.351 1.00 64.25 90 GLY A C 1
ATOM 703 O O . GLY A 1 90 ? 7.270 -8.643 -21.228 1.00 64.25 90 GLY A O 1
ATOM 704 N N . LYS A 1 91 ? 8.409 -10.372 -20.361 1.00 67.75 91 LYS A N 1
ATOM 705 C CA . LYS A 1 91 ? 7.829 -10.289 -19.023 1.00 67.75 91 LYS A CA 1
ATOM 706 C C . LYS A 1 91 ? 8.941 -10.418 -17.994 1.00 67.75 91 LYS A C 1
ATOM 708 O O . LYS A 1 91 ? 9.825 -11.258 -18.153 1.00 67.75 91 LYS A O 1
ATOM 713 N N . SER A 1 92 ? 8.905 -9.585 -16.961 1.00 69.25 92 SER A N 1
ATOM 714 C CA . SER A 1 92 ? 9.796 -9.699 -15.805 1.00 69.25 92 SER A CA 1
ATOM 715 C C . SER A 1 92 ? 8.977 -10.087 -14.584 1.00 69.25 92 SER A C 1
ATOM 717 O O . SER A 1 92 ? 7.953 -9.459 -14.317 1.00 69.25 92 SER A O 1
ATOM 719 N N . ASN A 1 93 ? 9.408 -11.119 -13.860 1.00 79.19 93 ASN A N 1
ATOM 720 C CA . ASN A 1 93 ? 8.770 -11.525 -12.614 1.00 79.19 93 ASN A CA 1
ATOM 721 C C . ASN A 1 93 ? 9.415 -10.777 -11.450 1.00 79.19 93 ASN A C 1
ATOM 723 O O . ASN A 1 93 ? 10.580 -11.006 -11.112 1.00 79.19 93 ASN A O 1
ATOM 727 N N . GLU A 1 94 ? 8.658 -9.879 -10.835 1.00 81.81 94 GLU A N 1
ATOM 728 C CA . GLU A 1 94 ? 9.163 -8.997 -9.789 1.00 81.81 94 GLU A CA 1
ATOM 729 C C . GLU A 1 94 ? 8.145 -8.903 -8.642 1.00 81.81 94 GLU A C 1
ATOM 731 O O . GLU A 1 94 ? 6.941 -9.065 -8.866 1.00 81.81 94 GLU A O 1
ATOM 736 N N . PRO A 1 95 ? 8.587 -8.637 -7.398 1.00 86.50 95 PRO A N 1
ATOM 737 C CA . PRO A 1 95 ? 7.674 -8.277 -6.322 1.00 86.50 95 PRO A CA 1
ATOM 738 C C . PRO A 1 95 ? 6.922 -6.996 -6.696 1.00 86.50 95 PRO A C 1
ATOM 740 O O . PRO A 1 95 ? 7.538 -5.958 -6.962 1.00 86.50 95 PRO A O 1
ATOM 743 N N . LYS A 1 96 ? 5.592 -7.085 -6.741 1.00 88.88 96 LYS A N 1
ATOM 744 C CA . LYS A 1 96 ? 4.706 -5.975 -7.112 1.00 88.88 96 LYS A CA 1
ATOM 745 C C . LYS A 1 96 ? 4.165 -5.268 -5.888 1.00 88.88 96 LYS A C 1
ATOM 747 O O . LYS A 1 96 ? 4.060 -4.048 -5.894 1.00 88.88 96 LYS A O 1
ATOM 752 N N . PHE A 1 97 ? 3.831 -6.024 -4.851 1.00 92.81 97 PHE A N 1
ATOM 753 C CA . PHE A 1 97 ? 3.219 -5.486 -3.650 1.00 92.81 97 PHE A CA 1
ATOM 754 C C . PHE A 1 97 ? 3.737 -6.212 -2.417 1.00 92.81 97 PHE A C 1
ATOM 756 O O .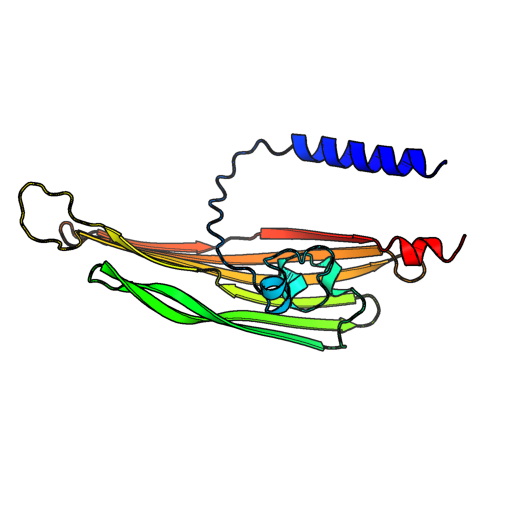 PHE A 1 97 ? 3.863 -7.433 -2.417 1.00 92.81 97 PHE A O 1
ATOM 763 N N . LEU A 1 98 ? 4.047 -5.455 -1.374 1.00 95.50 98 LEU A N 1
ATOM 764 C CA . LEU A 1 98 ? 4.376 -5.961 -0.048 1.00 95.50 98 LEU A CA 1
ATOM 765 C C . LEU A 1 98 ? 3.652 -5.076 0.954 1.00 95.50 98 LEU A C 1
ATOM 767 O O . LEU A 1 98 ? 3.770 -3.858 0.876 1.00 95.50 98 LEU A O 1
ATOM 771 N N . SER A 1 99 ? 2.926 -5.655 1.896 1.00 95.81 99 SER A N 1
ATOM 772 C CA . SER A 1 99 ? 2.211 -4.888 2.909 1.00 95.81 99 SER A CA 1
ATOM 773 C C . SER A 1 99 ? 2.220 -5.590 4.250 1.00 95.81 99 SER A C 1
ATOM 775 O O . SER A 1 99 ? 2.034 -6.804 4.322 1.00 95.81 99 SER A O 1
ATOM 777 N N . LEU A 1 100 ? 2.408 -4.810 5.309 1.00 95.75 100 LEU A N 1
ATOM 778 C CA . LEU A 1 100 ? 2.360 -5.242 6.694 1.00 95.75 100 LEU A CA 1
ATOM 779 C C . LEU A 1 100 ? 1.448 -4.292 7.470 1.00 95.75 100 LEU A C 1
ATOM 781 O O . LEU A 1 100 ? 1.651 -3.076 7.451 1.00 95.75 100 LEU A O 1
ATOM 785 N N . ALA A 1 101 ? 0.483 -4.848 8.191 1.00 94.94 101 ALA A N 1
ATOM 786 C CA . ALA A 1 101 ? -0.407 -4.096 9.063 1.00 94.94 101 ALA A CA 1
ATOM 787 C C . ALA A 1 101 ? -0.465 -4.727 10.456 1.00 94.94 101 ALA A C 1
ATOM 789 O O . ALA A 1 101 ? -0.393 -5.946 10.605 1.00 94.94 101 ALA A O 1
ATOM 790 N N . GLY A 1 102 ? -0.584 -3.883 11.477 1.00 92.25 102 GLY A N 1
ATOM 791 C CA . GLY A 1 102 ? -0.662 -4.283 12.876 1.00 92.25 102 GLY A CA 1
ATOM 792 C C . GLY A 1 102 ? -1.796 -3.578 13.610 1.00 92.25 102 GLY A C 1
ATOM 793 O O . GLY A 1 102 ? -2.161 -2.440 13.292 1.00 92.25 102 GLY A O 1
ATOM 794 N N . TYR A 1 103 ? -2.333 -4.261 14.620 1.00 88.38 103 TYR A N 1
ATOM 795 C CA . TYR A 1 103 ? -3.527 -3.842 15.349 1.00 88.38 103 TYR A CA 1
ATOM 796 C C . TYR A 1 103 ? -3.278 -3.761 16.841 1.00 88.38 103 TYR A C 1
ATOM 798 O O . TYR A 1 103 ? -2.714 -4.672 17.446 1.00 88.38 103 TYR A O 1
ATOM 806 N N . TYR A 1 104 ? -3.777 -2.685 17.443 1.00 87.25 104 TYR A N 1
ATOM 807 C CA . TYR A 1 104 ? -3.778 -2.522 18.885 1.00 87.25 104 TYR A CA 1
ATOM 808 C C . TYR A 1 104 ? -5.040 -1.776 19.326 1.00 87.25 104 TYR A C 1
ATOM 810 O O . TYR A 1 104 ? -5.237 -0.603 19.003 1.00 87.25 104 TYR A O 1
ATOM 818 N N . GLU A 1 105 ? -5.914 -2.474 20.055 1.00 86.94 105 GLU A N 1
ATOM 819 C CA . GLU A 1 105 ? -7.211 -1.966 20.517 1.00 86.94 105 GLU A CA 1
ATOM 820 C C . GLU A 1 105 ? -8.063 -1.373 19.370 1.00 86.94 105 GLU A C 1
ATOM 822 O O . GLU A 1 105 ? -8.500 -2.081 18.455 1.00 86.94 105 GLU A O 1
ATOM 827 N N . LYS A 1 106 ? -8.314 -0.057 19.418 1.00 89.12 106 LYS A N 1
ATOM 828 C CA . LYS A 1 106 ? -9.083 0.695 18.419 1.00 89.12 106 LYS A CA 1
ATOM 829 C C . LYS A 1 106 ? -8.224 1.253 17.291 1.00 89.12 106 LYS A C 1
ATOM 831 O O . LYS A 1 106 ? -8.792 1.844 16.376 1.00 89.12 106 LYS A O 1
ATOM 836 N N . TRP A 1 107 ? -6.905 1.093 17.356 1.00 91.75 107 TRP A N 1
ATOM 837 C CA . TRP A 1 107 ? -5.956 1.603 16.376 1.00 91.75 107 TRP A CA 1
ATOM 838 C C . TRP A 1 107 ? -5.418 0.496 15.476 1.00 91.75 107 TRP A C 1
ATOM 840 O O . TRP A 1 107 ? -5.302 -0.672 15.849 1.00 91.75 107 TRP A O 1
ATOM 850 N N . SER A 1 108 ? -5.067 0.907 14.270 1.00 94.00 108 SER A N 1
ATOM 851 C CA . SER A 1 108 ? -4.384 0.101 13.274 1.00 94.00 108 SER A CA 1
ATOM 852 C C . SER A 1 108 ? -3.357 0.966 12.578 1.00 94.00 108 SER A C 1
ATOM 854 O O . SER A 1 108 ? -3.610 2.150 12.342 1.00 94.00 108 SER A O 1
ATOM 856 N N . VAL A 1 109 ? -2.207 0.385 12.277 1.00 95.75 109 VAL A N 1
ATOM 857 C CA . VAL A 1 109 ? -1.147 1.037 11.514 1.00 95.75 109 VAL A CA 1
ATOM 858 C C . VAL A 1 109 ? -0.610 0.061 10.489 1.00 95.75 109 VAL A C 1
ATOM 860 O O . VAL A 1 109 ? -0.635 -1.151 10.703 1.00 95.75 109 VAL A O 1
ATOM 863 N N . GLY A 1 110 ? -0.106 0.579 9.382 1.00 95.62 110 GLY A N 1
ATOM 864 C CA . GLY A 1 110 ? 0.462 -0.260 8.348 1.00 95.62 110 GLY A CA 1
ATOM 865 C C . GLY A 1 110 ? 1.458 0.472 7.473 1.00 95.62 110 GLY A C 1
ATOM 866 O O . GLY A 1 110 ? 1.479 1.704 7.404 1.00 95.62 110 GLY A O 1
ATOM 867 N N . ILE A 1 111 ? 2.275 -0.327 6.803 1.00 97.31 111 ILE A N 1
ATOM 868 C CA . ILE A 1 111 ? 3.206 0.107 5.774 1.00 97.31 111 ILE A CA 1
ATOM 869 C C . ILE A 1 111 ? 3.070 -0.806 4.558 1.00 97.31 111 ILE A C 1
ATOM 871 O O . ILE A 1 111 ? 2.966 -2.025 4.702 1.00 97.31 111 ILE A O 1
ATOM 875 N N . SER A 1 112 ? 3.118 -0.234 3.360 1.00 95.88 112 SER A N 1
ATOM 876 C CA . SER A 1 112 ? 3.182 -1.013 2.127 1.00 95.88 112 SER A CA 1
ATOM 877 C C . SER A 1 112 ? 4.175 -0.453 1.125 1.00 95.88 112 SER A C 1
ATOM 879 O O . SER A 1 112 ? 4.426 0.747 1.073 1.00 95.88 112 SER A O 1
ATOM 881 N N . TYR A 1 113 ? 4.703 -1.335 0.289 1.00 95.06 113 TYR A N 1
ATOM 882 C CA . TYR A 1 113 ? 5.410 -1.019 -0.936 1.00 95.06 113 TYR A CA 1
ATOM 883 C C . TYR A 1 113 ? 4.581 -1.508 -2.121 1.00 95.06 113 TYR A C 1
ATOM 885 O O . TYR A 1 113 ? 4.174 -2.669 -2.147 1.00 95.06 113 TYR A O 1
ATOM 893 N N . PHE A 1 114 ? 4.362 -0.648 -3.112 1.00 91.56 114 PHE A N 1
ATOM 894 C CA . PHE A 1 114 ? 3.646 -0.999 -4.332 1.00 91.56 114 PHE A CA 1
ATOM 895 C C . PHE A 1 114 ? 4.390 -0.507 -5.569 1.00 91.56 114 PHE A C 1
ATOM 897 O O . PHE A 1 114 ? 4.755 0.659 -5.660 1.00 91.56 114 PHE A O 1
ATOM 904 N N . LYS A 1 115 ? 4.587 -1.384 -6.549 1.00 88.94 115 LYS A N 1
ATOM 905 C CA . LYS A 1 115 ? 5.139 -1.060 -7.863 1.00 88.94 115 LYS A CA 1
ATOM 906 C C . LYS A 1 115 ? 4.150 -1.518 -8.940 1.00 88.94 115 LYS A C 1
ATOM 908 O O . LYS A 1 115 ? 4.182 -2.690 -9.325 1.00 88.94 115 LYS A O 1
ATOM 913 N N . PRO A 1 116 ? 3.249 -0.638 -9.414 1.00 81.81 116 PRO A N 1
ATOM 914 C CA . PRO A 1 116 ? 2.205 -1.026 -10.361 1.00 81.81 116 PRO A CA 1
ATOM 915 C C . PRO A 1 116 ? 2.756 -1.403 -11.734 1.00 81.81 116 PRO A C 1
ATOM 917 O O . PRO A 1 116 ? 2.206 -2.299 -12.376 1.00 81.81 116 PRO A O 1
ATOM 920 N N . TYR A 1 117 ? 3.820 -0.733 -12.185 1.00 77.38 117 TYR A N 1
ATOM 921 C CA . TYR A 1 117 ? 4.387 -0.951 -13.507 1.00 77.38 117 TYR A CA 1
ATOM 922 C C . TYR A 1 117 ? 5.878 -0.601 -13.586 1.00 77.38 117 TYR A C 1
ATOM 924 O O . TYR A 1 117 ? 6.439 0.141 -12.777 1.00 77.38 117 TYR A O 1
ATOM 932 N N . ASN A 1 118 ? 6.501 -1.155 -14.617 1.00 79.12 118 ASN A N 1
ATOM 933 C CA . ASN A 1 118 ? 7.838 -0.856 -15.102 1.00 79.12 118 ASN A CA 1
ATOM 934 C C . ASN A 1 118 ? 7.772 -1.079 -16.614 1.00 79.12 118 ASN A C 1
ATOM 936 O O . ASN A 1 118 ? 7.791 -2.223 -17.058 1.00 79.12 118 ASN A O 1
ATOM 940 N N . ILE A 1 119 ? 7.547 -0.008 -17.368 1.00 75.12 119 ILE A N 1
ATOM 941 C CA . ILE A 1 119 ? 7.260 -0.055 -18.798 1.00 75.12 119 ILE A CA 1
ATOM 942 C C . ILE A 1 119 ? 8.507 0.393 -19.548 1.00 75.12 119 ILE A C 1
ATOM 944 O O . ILE A 1 119 ? 9.029 1.476 -19.308 1.00 75.12 119 ILE A O 1
ATOM 948 N N . SER A 1 120 ? 8.925 -0.423 -20.508 1.00 75.44 120 SER A N 1
ATOM 949 C CA . SER A 1 120 ? 9.945 -0.066 -21.492 1.00 75.44 120 SER A CA 1
ATOM 950 C C . SER A 1 120 ? 9.291 -0.031 -22.867 1.00 75.44 120 SER A C 1
ATOM 952 O O . SER A 1 120 ? 8.629 -0.999 -23.247 1.00 75.44 120 SER A O 1
ATOM 954 N N . ILE A 1 121 ? 9.445 1.061 -23.613 1.00 72.62 121 ILE A N 1
ATOM 955 C CA . ILE A 1 121 ? 8.928 1.224 -24.980 1.00 72.62 121 ILE A CA 1
ATOM 956 C C . ILE A 1 121 ? 10.100 1.557 -25.899 1.00 72.62 121 ILE A C 1
ATOM 958 O O . ILE A 1 121 ? 10.891 2.453 -25.613 1.00 72.62 121 ILE A O 1
ATOM 962 N N . ASN A 1 122 ? 10.185 0.855 -27.028 1.00 72.56 122 ASN A N 1
ATOM 963 C CA . ASN A 1 122 ? 11.092 1.224 -28.109 1.00 72.56 122 ASN A CA 1
ATOM 964 C C . ASN A 1 122 ? 10.391 2.216 -29.030 1.00 72.56 122 ASN A C 1
ATOM 966 O O . ASN A 1 122 ? 9.247 1.984 -29.420 1.00 72.56 122 ASN A O 1
ATOM 970 N N . ILE A 1 123 ? 11.084 3.283 -29.407 1.00 68.31 123 ILE A N 1
ATOM 971 C CA . ILE A 1 123 ? 10.607 4.229 -30.411 1.00 68.31 123 ILE A CA 1
ATOM 972 C C . ILE A 1 123 ? 11.025 3.673 -31.782 1.00 68.31 123 ILE A C 1
ATOM 974 O O . ILE A 1 123 ? 12.227 3.621 -32.063 1.00 68.31 123 ILE A O 1
ATOM 978 N N . PRO A 1 124 ? 10.084 3.193 -32.618 1.00 62.06 124 PRO A N 1
ATOM 979 C CA . PRO A 1 124 ? 10.409 2.692 -33.948 1.00 62.06 124 PRO A CA 1
ATOM 980 C C . PRO A 1 124 ? 10.817 3.841 -34.879 1.00 62.06 124 PRO A C 1
ATOM 982 O O . PRO A 1 124 ? 10.278 4.943 -34.783 1.00 62.06 124 PRO A O 1
ATOM 985 N N . ASP A 1 125 ? 11.744 3.566 -35.797 1.00 60.12 125 ASP A N 1
ATOM 986 C CA . ASP A 1 125 ? 12.069 4.469 -36.904 1.00 60.12 125 ASP A CA 1
ATOM 987 C C . ASP A 1 125 ? 10.834 4.648 -37.814 1.00 60.12 125 ASP A C 1
ATOM 989 O O . ASP A 1 125 ? 10.212 3.665 -38.234 1.00 60.12 125 ASP A O 1
ATOM 993 N N . ILE A 1 126 ? 10.443 5.894 -38.101 1.00 57.31 126 ILE A N 1
ATOM 994 C CA . ILE A 1 126 ? 9.376 6.191 -39.066 1.00 57.31 126 ILE A CA 1
ATOM 995 C C . ILE A 1 126 ? 10.051 6.235 -40.440 1.00 57.31 126 ILE A C 1
ATOM 997 O O . ILE A 1 126 ? 10.935 7.062 -40.653 1.00 57.31 126 ILE A O 1
ATOM 1001 N N . PRO A 1 127 ? 9.673 5.366 -41.393 1.00 55.59 127 PRO A N 1
ATOM 1002 C CA . PRO A 1 127 ? 10.523 5.046 -42.529 1.00 55.59 127 PRO A CA 1
ATOM 1003 C C . PRO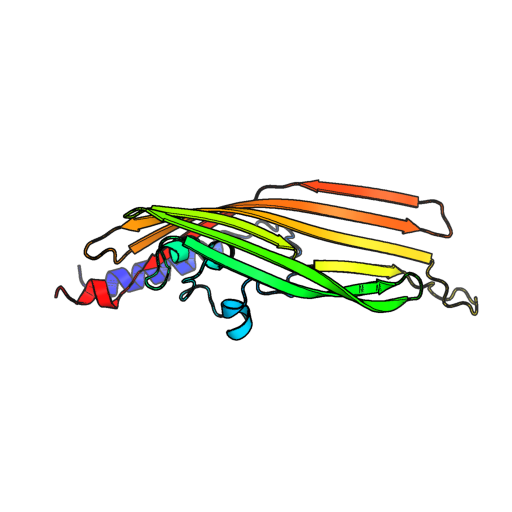 A 1 127 ? 10.711 6.246 -43.461 1.00 55.59 127 PRO A C 1
ATOM 1005 O O . PRO A 1 127 ? 9.909 6.487 -44.362 1.00 55.59 127 PRO A O 1
ATOM 1008 N N . THR A 1 128 ? 11.860 6.911 -43.346 1.00 54.44 128 THR A N 1
ATOM 1009 C CA . THR A 1 128 ? 12.393 7.812 -44.383 1.00 54.44 128 THR A CA 1
ATOM 1010 C C . THR A 1 128 ? 13.137 7.014 -45.468 1.00 54.44 128 THR A C 1
ATOM 1012 O O . THR A 1 128 ? 14.209 7.389 -45.932 1.00 54.44 128 THR A O 1
ATOM 1015 N N . GLY A 1 129 ? 12.586 5.860 -45.868 1.00 51.31 129 GLY A N 1
ATOM 1016 C CA . GLY A 1 129 ? 13.129 5.008 -46.936 1.00 51.31 129 GLY A CA 1
ATOM 1017 C C . GLY A 1 129 ? 14.209 3.993 -46.527 1.00 51.31 129 GLY A C 1
ATOM 1018 O O . GLY A 1 129 ? 14.739 3.303 -47.400 1.00 51.31 129 GLY A O 1
ATOM 1019 N N . SER A 1 130 ? 14.523 3.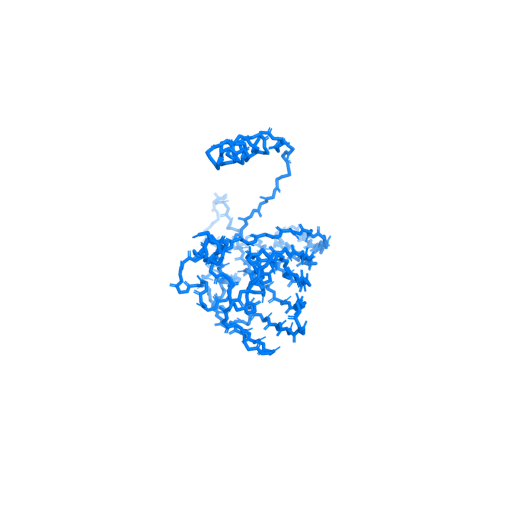837 -45.236 1.00 51.72 130 SER A N 1
ATOM 1020 C CA . SER A 1 130 ? 15.506 2.852 -44.759 1.00 51.72 130 SER A CA 1
ATOM 1021 C C . SER A 1 130 ? 14.847 1.513 -44.393 1.00 51.72 130 SER A C 1
ATOM 1023 O O . SER A 1 130 ? 13.895 1.456 -43.623 1.00 51.72 130 SER A O 1
ATOM 1025 N N . ARG A 1 131 ? 15.346 0.400 -44.950 1.00 50.62 131 ARG A N 1
ATOM 1026 C CA . ARG A 1 131 ? 14.823 -0.973 -44.754 1.00 50.62 131 ARG A CA 1
ATOM 1027 C C . ARG A 1 131 ? 15.240 -1.626 -43.420 1.00 50.62 131 ARG A C 1
ATOM 1029 O O . ARG A 1 131 ? 15.352 -2.850 -43.356 1.00 50.62 131 ARG A O 1
ATOM 1036 N N . ARG A 1 132 ? 15.526 -0.856 -42.368 1.00 53.38 132 ARG A N 1
ATOM 1037 C CA . ARG A 1 132 ? 15.931 -1.406 -41.063 1.00 53.38 132 ARG A CA 1
ATOM 1038 C C . ARG A 1 132 ? 14.934 -0.982 -39.987 1.00 53.38 132 ARG A C 1
ATOM 1040 O O . ARG A 1 132 ? 14.825 0.193 -39.692 1.00 53.38 132 ARG A O 1
ATOM 1047 N N . ASN A 1 133 ? 14.260 -1.956 -39.371 1.00 52.91 133 ASN A N 1
ATOM 1048 C CA . ASN A 1 133 ? 13.470 -1.784 -38.141 1.00 52.91 133 ASN A CA 1
ATOM 1049 C C . ASN A 1 133 ? 14.395 -1.579 -36.919 1.00 52.91 133 ASN A C 1
ATOM 1051 O O . ASN A 1 133 ? 14.314 -2.318 -35.941 1.00 52.91 133 ASN A O 1
ATOM 1055 N N . THR A 1 134 ? 15.349 -0.652 -36.979 1.00 55.94 134 THR A N 1
ATOM 1056 C CA . THR A 1 134 ? 16.197 -0.333 -35.823 1.00 55.94 134 THR A CA 1
ATOM 1057 C C . THR A 1 134 ? 15.498 0.724 -34.971 1.00 55.94 134 THR A C 1
ATOM 1059 O O . THR A 1 134 ? 15.179 1.781 -35.507 1.00 55.94 134 THR A O 1
ATOM 1062 N N . PRO A 1 135 ? 15.229 0.472 -33.676 1.00 59.34 135 PRO A N 1
ATOM 1063 C CA . PRO A 1 135 ? 14.692 1.493 -32.784 1.00 59.34 135 PRO A CA 1
ATOM 1064 C C . PRO A 1 135 ? 15.594 2.730 -32.754 1.00 59.34 135 PRO A C 1
ATOM 1066 O O . PRO A 1 135 ? 16.806 2.597 -32.584 1.00 59.34 135 PRO A O 1
ATOM 1069 N N . ILE A 1 136 ? 15.009 3.922 -32.872 1.00 67.25 136 ILE A N 1
ATOM 1070 C CA . ILE A 1 136 ? 15.732 5.201 -32.761 1.00 67.25 136 ILE A CA 1
ATOM 1071 C C . ILE A 1 136 ? 15.945 5.618 -31.300 1.00 67.25 136 ILE A C 1
ATOM 1073 O O . ILE A 1 136 ? 16.793 6.458 -31.014 1.00 67.25 136 ILE A O 1
ATOM 1077 N N . GLY A 1 137 ? 15.247 4.982 -30.354 1.00 70.38 137 GLY A N 1
ATOM 1078 C CA . GLY A 1 137 ? 15.448 5.192 -28.925 1.00 70.38 137 GLY A CA 1
ATOM 1079 C C . GLY A 1 137 ? 14.629 4.261 -28.031 1.00 70.38 137 GLY A C 1
ATOM 1080 O O . GLY A 1 137 ? 13.779 3.511 -28.512 1.00 70.38 137 GLY A O 1
ATOM 1081 N N . ILE A 1 138 ? 14.892 4.313 -26.724 1.00 74.00 138 ILE A N 1
ATOM 1082 C CA . ILE A 1 138 ? 14.200 3.548 -25.676 1.00 74.00 138 ILE A CA 1
ATOM 1083 C C . ILE A 1 138 ? 13.741 4.506 -24.579 1.00 74.00 138 ILE A C 1
ATOM 1085 O O . ILE A 1 138 ? 14.525 5.343 -24.121 1.00 74.00 138 ILE A O 1
ATOM 1089 N N . VAL A 1 139 ? 12.489 4.346 -24.148 1.00 77.81 139 VAL A N 1
ATOM 1090 C CA . VAL A 1 139 ? 11.909 5.015 -22.981 1.00 77.81 139 VAL A CA 1
ATOM 1091 C C . VAL A 1 139 ? 11.598 3.964 -21.921 1.00 77.81 139 VAL A C 1
ATOM 1093 O O . VAL A 1 139 ? 10.741 3.111 -22.139 1.00 77.81 139 VAL A O 1
ATOM 1096 N N . ASP A 1 140 ? 12.275 4.042 -20.778 1.00 79.88 140 ASP A N 1
ATOM 1097 C CA . ASP A 1 140 ? 11.957 3.273 -19.575 1.00 79.88 140 ASP A CA 1
ATOM 1098 C C . ASP A 1 140 ? 11.254 4.188 -18.563 1.00 79.88 140 ASP A C 1
ATOM 1100 O O . ASP A 1 140 ? 11.825 5.201 -18.158 1.00 79.88 140 ASP A O 1
ATOM 1104 N N . ASN A 1 141 ? 10.053 3.820 -18.120 1.00 81.12 141 ASN A N 1
ATOM 1105 C CA . ASN A 1 141 ? 9.291 4.513 -17.080 1.00 81.12 141 ASN A CA 1
ATOM 1106 C C . ASN A 1 141 ? 8.899 3.518 -15.983 1.00 81.12 141 ASN A C 1
ATOM 1108 O O . ASN A 1 141 ? 8.341 2.447 -16.232 1.00 81.12 141 ASN A O 1
ATOM 1112 N N . SER A 1 142 ? 9.200 3.868 -14.739 1.00 83.31 142 SER A N 1
ATOM 1113 C CA . SER A 1 142 ? 8.862 3.047 -13.578 1.00 83.31 142 SER A CA 1
ATOM 1114 C C . SER A 1 142 ? 8.414 3.925 -12.425 1.00 83.31 142 SER A C 1
ATOM 1116 O O . SER A 1 142 ? 9.025 4.961 -12.163 1.00 83.31 142 SER A O 1
ATOM 1118 N N . ILE A 1 143 ? 7.381 3.485 -11.711 1.00 85.81 143 ILE A N 1
ATOM 1119 C CA . ILE A 1 143 ? 6.881 4.168 -10.520 1.00 85.81 143 ILE A CA 1
ATOM 1120 C C . ILE A 1 143 ? 6.736 3.178 -9.369 1.00 85.81 143 ILE A C 1
ATOM 1122 O O . ILE A 1 143 ? 6.262 2.056 -9.550 1.00 85.81 143 ILE A O 1
ATOM 1126 N N . GLY A 1 144 ? 7.145 3.591 -8.175 1.00 89.12 144 GLY A N 1
ATOM 1127 C CA . GLY A 1 144 ? 6.944 2.838 -6.943 1.00 89.12 144 GLY A CA 1
ATOM 1128 C C . GLY A 1 144 ? 6.419 3.733 -5.830 1.00 89.12 144 GLY A C 1
ATOM 1129 O O . GLY A 1 144 ? 6.745 4.915 -5.778 1.00 89.12 144 GLY A O 1
ATOM 1130 N N . PHE A 1 145 ? 5.637 3.155 -4.929 1.00 91.44 145 PHE A N 1
ATOM 1131 C CA . PHE A 1 145 ? 4.994 3.816 -3.802 1.00 91.44 145 PHE A CA 1
ATOM 1132 C C . PHE A 1 145 ? 5.447 3.151 -2.512 1.00 91.44 145 PHE A C 1
ATOM 1134 O O . PHE A 1 145 ? 5.458 1.923 -2.415 1.00 91.44 145 PHE A O 1
ATOM 1141 N N . VAL A 1 146 ? 5.789 3.962 -1.518 1.00 95.50 146 VAL A N 1
ATOM 1142 C CA . VAL A 1 146 ? 5.821 3.528 -0.121 1.00 95.50 146 VAL A CA 1
ATOM 1143 C C . VAL A 1 146 ? 4.689 4.238 0.596 1.00 95.50 146 VAL A C 1
ATOM 1145 O O . VAL A 1 146 ? 4.669 5.466 0.618 1.00 95.50 146 VAL A O 1
ATOM 1148 N N . THR A 1 147 ? 3.767 3.482 1.174 1.00 95.50 147 THR A N 1
ATOM 1149 C CA . THR A 1 147 ? 2.583 4.021 1.839 1.00 95.50 147 THR A CA 1
ATOM 1150 C C . THR A 1 147 ? 2.646 3.745 3.325 1.00 95.50 147 THR A C 1
ATOM 1152 O O . THR A 1 147 ? 2.938 2.625 3.737 1.00 95.50 147 THR A O 1
ATOM 1155 N N . PHE A 1 148 ? 2.318 4.752 4.124 1.00 97.19 148 PHE A N 1
ATOM 1156 C CA . PHE A 1 148 ? 2.045 4.607 5.548 1.00 97.19 148 PHE A CA 1
ATOM 1157 C C . PHE A 1 148 ? 0.572 4.882 5.790 1.00 97.19 148 PHE A C 1
ATOM 1159 O O . PHE A 1 148 ? 0.038 5.858 5.267 1.00 97.19 148 PHE A O 1
ATOM 1166 N N . ALA A 1 149 ? -0.079 4.051 6.595 1.00 97.00 149 ALA A N 1
ATOM 1167 C CA . ALA A 1 149 ? -1.484 4.215 6.929 1.00 97.00 149 ALA A CA 1
ATOM 1168 C C . ALA A 1 149 ? -1.729 4.049 8.423 1.00 97.00 149 ALA A C 1
ATOM 1170 O O . ALA A 1 149 ? -1.051 3.278 9.104 1.00 97.00 149 ALA A O 1
ATOM 1171 N N . ALA A 1 150 ? -2.739 4.756 8.913 1.00 96.38 150 ALA A N 1
ATOM 1172 C CA . ALA A 1 150 ? -3.277 4.580 10.246 1.00 96.38 150 ALA A CA 1
ATOM 1173 C C . ALA A 1 150 ? -4.799 4.692 10.209 1.00 96.38 150 ALA A C 1
ATOM 1175 O O . ALA A 1 150 ? -5.353 5.550 9.523 1.00 96.38 150 ALA A O 1
ATOM 1176 N N . ALA A 1 151 ? -5.479 3.860 10.985 1.00 95.56 151 ALA A N 1
ATOM 1177 C CA . ALA A 1 151 ? -6.926 3.905 11.115 1.00 95.56 151 ALA A CA 1
ATOM 1178 C C . ALA A 1 151 ? -7.383 3.679 12.545 1.00 95.56 151 ALA A C 1
ATOM 1180 O O . ALA A 1 151 ? -6.717 3.013 13.344 1.00 95.56 151 ALA A O 1
ATOM 1181 N N . ARG A 1 152 ? -8.556 4.236 12.847 1.00 93.94 152 ARG A N 1
ATOM 1182 C CA . ARG A 1 152 ? -9.200 4.160 14.148 1.00 93.94 152 ARG A CA 1
ATOM 1183 C C . ARG A 1 152 ? -10.676 3.801 14.028 1.00 93.94 152 ARG A C 1
ATOM 1185 O O . ARG A 1 152 ? -11.366 4.241 13.108 1.00 93.94 152 ARG A O 1
ATOM 1192 N N . LYS A 1 153 ? -11.155 3.016 14.991 1.00 91.62 153 LYS A N 1
ATOM 1193 C CA . LYS A 1 153 ? -12.572 2.689 15.195 1.00 91.62 153 LYS A CA 1
ATOM 1194 C C . LYS A 1 153 ? -13.262 3.642 16.179 1.00 91.62 153 LYS A C 1
ATOM 1196 O O . LYS A 1 153 ? -12.672 4.052 17.183 1.00 91.62 153 LYS A O 1
ATOM 1201 N N . PHE A 1 154 ? -14.518 3.965 15.888 1.00 88.69 154 PHE A N 1
ATOM 1202 C CA . PHE A 1 154 ? -15.395 4.886 16.607 1.00 88.69 154 PHE A CA 1
ATOM 1203 C C . PHE A 1 154 ? -16.832 4.341 16.671 1.00 88.69 154 PHE A C 1
ATOM 1205 O O . PHE A 1 154 ? -17.232 3.512 15.857 1.00 88.69 154 PHE A O 1
ATOM 1212 N N . GLY A 1 155 ? -17.624 4.877 17.604 1.00 78.75 155 GLY A N 1
ATOM 1213 C CA . GLY A 1 155 ? -19.040 4.537 17.773 1.00 78.75 155 GLY A CA 1
ATOM 1214 C C . GLY A 1 155 ? -19.297 3.385 18.746 1.00 78.75 155 GLY A C 1
ATOM 1215 O O . GLY A 1 155 ? -18.369 2.712 19.201 1.00 78.75 155 GLY A O 1
ATOM 1216 N N . GLU A 1 156 ? -20.573 3.185 19.081 1.00 70.06 156 GLU A N 1
ATOM 1217 C CA . GLU A 1 156 ? -21.036 1.980 19.777 1.00 70.06 156 GLU A CA 1
ATOM 1218 C C . GLU A 1 156 ? -20.806 0.757 18.881 1.00 70.06 156 GLU A C 1
ATOM 1220 O O . GLU A 1 156 ? -20.961 0.841 17.657 1.00 70.06 156 GLU A O 1
ATOM 1225 N N . GLU A 1 157 ? -20.336 -0.331 19.499 1.00 73.31 157 GLU A N 1
ATOM 1226 C CA . GLU A 1 157 ? -19.889 -1.574 18.840 1.00 73.31 157 GLU A CA 1
ATOM 1227 C C . GLU A 1 157 ? -18.824 -1.393 17.742 1.00 73.31 157 GLU A C 1
ATOM 1229 O O . GLU A 1 157 ? -18.544 -2.308 16.971 1.00 73.31 157 GLU A O 1
ATOM 1234 N N . ASP A 1 158 ? -18.185 -0.221 17.706 1.00 79.06 158 ASP A N 1
ATOM 1235 C CA . ASP A 1 158 ? -17.215 0.184 16.696 1.00 79.06 158 ASP A CA 1
ATOM 1236 C C . ASP A 1 158 ? -17.737 0.186 15.240 1.00 79.06 158 ASP A C 1
ATOM 1238 O O . ASP A 1 158 ? -17.022 -0.169 14.293 1.00 79.06 158 ASP A O 1
ATOM 1242 N N . SER A 1 159 ? -18.980 0.639 15.069 1.00 82.31 159 SER A N 1
ATOM 1243 C CA . SER A 1 159 ? -19.681 0.738 13.781 1.00 82.31 159 SER A CA 1
ATOM 1244 C C . SER A 1 159 ? -19.069 1.715 12.761 1.00 82.31 159 SER A C 1
ATOM 1246 O O . SER A 1 159 ? -19.391 1.620 11.577 1.00 82.31 159 SER A O 1
ATOM 1248 N N . LEU A 1 160 ? -18.192 2.643 13.162 1.00 90.12 160 LEU A N 1
ATOM 1249 C CA . LEU A 1 160 ? -17.522 3.600 12.270 1.00 90.12 160 LEU A CA 1
ATOM 1250 C C . LEU A 1 160 ? -16.002 3.412 12.314 1.00 90.12 160 LEU A C 1
ATOM 1252 O O . LEU A 1 160 ? -15.409 3.323 13.385 1.00 90.12 160 LEU A O 1
ATOM 1256 N N . SER A 1 161 ? -15.335 3.450 11.164 1.00 92.38 161 SER A N 1
ATOM 1257 C CA . SER A 1 161 ? -13.879 3.553 11.091 1.00 92.38 161 SER A CA 1
ATOM 1258 C C . SER A 1 161 ? -13.447 4.685 10.173 1.00 92.38 161 SER A C 1
ATOM 1260 O O . SER A 1 161 ? -14.039 4.896 9.116 1.00 92.38 161 SER A O 1
ATOM 1262 N N . LEU A 1 162 ? -12.410 5.405 10.595 1.00 95.38 162 LEU A N 1
ATOM 1263 C CA . LEU A 1 162 ? -11.733 6.428 9.810 1.00 95.38 162 LEU A CA 1
ATOM 1264 C C . LEU A 1 162 ? -10.269 6.041 9.664 1.00 95.38 162 LEU A C 1
ATOM 1266 O O . LEU A 1 162 ? -9.652 5.589 10.630 1.00 95.38 162 LEU A O 1
ATOM 1270 N N . GLY A 1 163 ? -9.712 6.259 8.483 1.00 94.88 163 GLY A N 1
ATOM 1271 C CA . GLY A 1 163 ? -8.311 6.000 8.205 1.00 94.88 163 GLY A CA 1
ATOM 1272 C C . GLY A 1 163 ? -7.689 7.097 7.373 1.00 94.88 163 GLY A C 1
ATOM 1273 O O . GLY A 1 163 ? -8.367 7.760 6.597 1.00 94.88 163 GLY A O 1
ATOM 1274 N N . VAL A 1 164 ? -6.391 7.275 7.537 1.00 96.75 164 VAL A N 1
ATOM 1275 C CA . VAL A 1 164 ? -5.570 8.181 6.743 1.00 96.75 164 VAL A CA 1
ATOM 1276 C C . VAL A 1 164 ? -4.360 7.419 6.241 1.00 96.75 164 VAL A C 1
ATOM 1278 O O . VAL A 1 164 ? -3.846 6.532 6.926 1.00 96.75 164 VAL A O 1
ATOM 1281 N N . SER A 1 165 ? -3.895 7.768 5.055 1.00 95.50 165 SER A N 1
ATOM 1282 C CA . SER A 1 165 ? -2.646 7.257 4.523 1.00 95.50 165 SER A CA 1
ATOM 1283 C C . SER A 1 165 ? -1.912 8.309 3.720 1.00 95.50 165 SER A C 1
ATOM 1285 O O . SER A 1 165 ? -2.448 9.362 3.371 1.00 95.50 165 SER A O 1
ATOM 1287 N N . VAL A 1 166 ? -0.638 8.029 3.505 1.00 94.88 166 VAL A N 1
ATOM 1288 C CA . VAL A 1 166 ? 0.300 8.884 2.807 1.00 94.88 166 VAL A CA 1
ATOM 1289 C C . VAL A 1 166 ? 1.177 8.002 1.947 1.00 94.88 166 VAL A C 1
ATOM 1291 O O . VAL A 1 166 ? 1.863 7.127 2.477 1.00 94.88 166 VAL A O 1
ATOM 1294 N N . ASP A 1 167 ? 1.186 8.270 0.647 1.00 92.38 167 ASP A N 1
ATOM 1295 C CA . ASP A 1 167 ? 2.094 7.636 -0.294 1.00 92.38 167 ASP A CA 1
ATOM 1296 C C . ASP A 1 167 ? 3.281 8.548 -0.579 1.00 92.38 167 ASP A C 1
ATOM 1298 O O . ASP A 1 167 ? 3.138 9.749 -0.833 1.00 92.38 167 ASP A O 1
ATOM 1302 N N . TYR A 1 168 ? 4.456 7.938 -0.627 1.00 92.44 168 TYR A N 1
ATOM 1303 C CA . TYR A 1 168 ? 5.682 8.526 -1.129 1.00 92.44 168 TYR A CA 1
ATOM 1304 C C . TYR A 1 168 ? 6.032 7.887 -2.480 1.00 92.44 168 TYR A C 1
ATOM 1306 O O . TYR A 1 168 ? 6.709 6.852 -2.515 1.00 92.44 168 TYR A O 1
ATOM 1314 N N . PRO A 1 169 ? 5.536 8.446 -3.600 1.00 90.00 169 PRO A N 1
ATOM 1315 C CA . PRO A 1 169 ? 5.903 7.985 -4.928 1.00 90.00 169 PRO A CA 1
ATOM 1316 C C . PRO A 1 169 ? 7.350 8.346 -5.273 1.00 90.00 169 PRO A C 1
ATOM 1318 O O . PRO A 1 169 ? 7.820 9.455 -5.003 1.00 90.00 169 PRO A O 1
ATOM 1321 N N . SER A 1 170 ? 8.025 7.417 -5.941 1.00 89.62 170 SER A N 1
ATOM 1322 C CA . SER A 1 170 ? 9.289 7.628 -6.636 1.00 89.62 170 SER A CA 1
ATOM 1323 C C . SER A 1 170 ? 9.133 7.142 -8.069 1.00 89.62 170 SER A C 1
ATOM 1325 O O . SER A 1 170 ? 8.891 5.959 -8.304 1.00 89.62 170 SER A O 1
ATOM 1327 N N . GLU A 1 171 ? 9.310 8.055 -9.011 1.00 86.38 171 GLU A N 1
ATOM 1328 C CA . GLU A 1 171 ? 9.244 7.789 -10.442 1.00 86.38 171 GLU A CA 1
ATOM 1329 C C . GLU A 1 171 ? 10.634 7.940 -11.060 1.00 86.38 171 GLU A C 1
ATOM 1331 O O . GLU A 1 171 ? 11.386 8.847 -10.691 1.00 86.38 171 GLU A O 1
ATOM 1336 N N . SER A 1 172 ? 10.985 7.039 -11.974 1.00 85.12 172 SER A N 1
ATOM 1337 C CA . SER A 1 172 ? 12.220 7.094 -12.748 1.00 85.12 172 SER A CA 1
ATOM 1338 C C . SER A 1 172 ? 11.908 6.954 -14.230 1.00 85.12 172 SER A C 1
ATOM 1340 O O . SER A 1 172 ? 11.392 5.919 -14.654 1.00 85.12 172 SER A O 1
ATOM 1342 N N . ASP A 1 173 ? 12.327 7.972 -14.979 1.00 83.25 173 ASP A N 1
ATOM 1343 C CA . ASP A 1 173 ? 12.286 8.035 -16.434 1.00 83.25 173 ASP A CA 1
ATOM 1344 C C . ASP A 1 173 ? 13.697 7.979 -17.001 1.00 83.25 173 ASP A C 1
ATOM 1346 O O . ASP A 1 173 ? 14.596 8.716 -16.566 1.00 83.25 173 ASP A O 1
ATOM 1350 N N . LYS A 1 174 ? 13.891 7.120 -17.996 1.00 80.81 174 LYS A N 1
ATOM 1351 C CA . LYS A 1 174 ? 15.128 7.030 -18.764 1.00 80.81 174 LYS A CA 1
ATOM 1352 C C . LYS A 1 174 ? 14.782 7.081 -20.236 1.00 80.81 174 LYS A C 1
ATOM 1354 O O . LYS A 1 174 ? 14.109 6.196 -20.744 1.00 80.81 174 LYS A O 1
ATOM 1359 N N . GLU A 1 175 ? 15.281 8.098 -20.914 1.00 77.06 175 GLU A N 1
ATOM 1360 C CA . GLU A 1 175 ? 15.165 8.242 -22.358 1.00 77.06 175 GLU A CA 1
ATOM 1361 C C . GLU A 1 175 ? 16.567 8.129 -22.960 1.00 77.06 175 GLU A C 1
ATOM 1363 O O . GLU A 1 175 ? 17.502 8.825 -22.539 1.00 77.06 175 GLU A O 1
ATOM 1368 N N . LYS A 1 176 ? 16.729 7.226 -23.927 1.00 72.38 176 LYS A N 1
ATOM 1369 C CA . LYS A 1 176 ? 17.956 7.091 -24.714 1.00 72.38 176 LYS A CA 1
ATOM 1370 C C . LYS A 1 176 ? 17.620 7.171 -26.190 1.00 72.38 176 LYS A C 1
ATOM 1372 O O . LYS A 1 176 ? 16.843 6.355 -26.664 1.00 72.38 176 LYS A O 1
ATOM 1377 N N . GLU A 1 177 ? 18.259 8.086 -26.904 1.00 71.69 177 GLU A N 1
ATOM 1378 C CA . GLU A 1 177 ? 18.165 8.209 -28.360 1.00 71.69 177 GLU A CA 1
ATOM 1379 C C . GLU A 1 177 ? 19.476 7.741 -29.015 1.00 71.69 177 GLU A C 1
ATOM 1381 O O . GLU A 1 177 ? 20.563 8.106 -28.559 1.00 71.69 177 GLU A O 1
ATOM 1386 N N . TYR A 1 178 ? 19.387 6.901 -30.050 1.00 66.19 178 TYR A N 1
ATOM 1387 C CA . TYR A 1 178 ? 20.534 6.252 -30.696 1.00 66.19 178 TYR A CA 1
ATOM 1388 C C . TYR A 1 178 ? 21.154 7.086 -31.829 1.00 66.19 178 TYR A C 1
ATOM 1390 O O . TYR A 1 178 ? 22.362 6.991 -32.036 1.00 66.19 178 TYR A O 1
ATOM 1398 N N . GLU A 1 179 ? 20.374 7.920 -32.530 1.00 63.41 179 GLU A N 1
ATOM 1399 C CA . GLU A 1 179 ? 20.864 8.745 -33.655 1.00 63.41 179 GLU A CA 1
ATOM 1400 C C . GLU A 1 179 ? 21.269 10.182 -33.269 1.00 63.41 179 GLU A C 1
ATOM 1402 O O . GLU A 1 179 ? 21.853 10.898 -34.081 1.00 63.41 179 GLU A O 1
ATOM 1407 N N . GLY A 1 180 ? 21.032 10.608 -32.023 1.00 54.53 180 GLY A N 1
ATOM 1408 C CA . GLY A 1 180 ? 21.226 12.001 -31.603 1.00 54.53 180 GLY A CA 1
ATOM 1409 C C . GLY A 1 180 ? 21.529 12.179 -30.119 1.00 54.53 180 GLY A C 1
ATOM 1410 O O . GLY A 1 180 ? 20.903 13.008 -29.480 1.00 54.53 180 GLY A O 1
ATOM 1411 N N . THR A 1 181 ? 22.451 11.386 -29.562 1.00 54.31 181 THR A N 1
ATOM 1412 C CA . THR A 1 181 ? 23.125 11.530 -28.244 1.00 54.31 181 THR A CA 1
ATOM 1413 C C . THR A 1 181 ? 22.328 12.189 -27.100 1.00 54.31 181 THR A C 1
ATOM 1415 O O . THR A 1 181 ? 22.888 12.934 -26.291 1.00 54.31 181 THR A O 1
ATOM 1418 N N . LYS A 1 182 ? 21.023 11.931 -26.986 1.00 60.09 182 LYS A N 1
ATOM 1419 C CA . LYS A 1 182 ? 20.204 12.426 -25.882 1.00 60.09 182 LYS A CA 1
ATOM 1420 C C . LYS A 1 182 ? 20.046 11.305 -24.869 1.00 60.09 182 LYS A C 1
ATOM 1422 O O . LYS A 1 182 ? 19.438 10.268 -25.130 1.00 60.09 182 LYS A O 1
ATOM 1427 N N . HIS A 1 183 ? 20.630 11.524 -23.698 1.00 68.25 183 HIS A N 1
ATOM 1428 C CA . HIS A 1 183 ? 20.444 10.684 -22.525 1.00 68.25 183 HIS A CA 1
ATOM 1429 C C . HIS A 1 183 ? 19.758 11.523 -21.457 1.00 68.25 183 HIS A C 1
ATOM 1431 O O . HIS A 1 183 ? 20.397 12.361 -20.820 1.00 68.25 183 HIS A O 1
ATOM 1437 N N . MET A 1 184 ? 18.452 11.327 -21.284 1.00 72.69 184 MET A N 1
ATOM 1438 C CA . MET A 1 184 ? 17.707 11.976 -20.212 1.00 72.69 184 MET A CA 1
ATOM 1439 C C . MET A 1 184 ? 17.451 10.967 -19.102 1.00 72.69 184 MET A C 1
ATOM 1441 O O . MET A 1 184 ? 16.897 9.896 -19.331 1.00 72.69 184 MET A O 1
ATOM 1445 N N . PHE A 1 185 ? 17.853 11.332 -17.890 1.00 80.25 185 PHE A N 1
ATOM 1446 C CA . PHE A 1 185 ? 17.510 10.612 -16.675 1.00 80.25 185 PHE A CA 1
ATOM 1447 C C . PHE A 1 185 ? 16.761 11.579 -15.774 1.00 80.25 185 PHE A C 1
ATOM 1449 O O . PHE A 1 185 ? 17.317 12.604 -15.369 1.00 80.25 185 PHE A O 1
ATOM 1456 N N . ARG A 1 186 ? 15.503 11.268 -15.468 1.00 81.00 186 ARG A N 1
ATOM 1457 C CA . ARG A 1 186 ? 14.691 12.065 -14.555 1.00 81.00 186 ARG A CA 1
ATOM 1458 C C . ARG A 1 186 ? 14.199 11.179 -13.427 1.00 81.00 186 ARG A C 1
ATOM 1460 O O . ARG A 1 186 ? 13.679 10.094 -13.657 1.00 81.00 186 ARG A O 1
ATOM 1467 N N . THR A 1 187 ? 14.360 11.671 -12.208 1.00 83.75 187 THR A N 1
ATOM 1468 C CA . THR A 1 187 ? 13.734 11.080 -11.030 1.00 83.75 187 THR A CA 1
ATOM 1469 C C . THR A 1 187 ? 12.811 12.120 -10.431 1.00 83.75 187 THR A C 1
ATOM 1471 O O . THR A 1 187 ? 13.237 13.245 -10.163 1.00 83.75 187 THR A O 1
ATOM 1474 N N . SER A 1 188 ? 11.555 11.747 -10.230 1.00 83.06 188 SER A N 1
ATOM 1475 C CA . SER A 1 188 ? 10.562 12.572 -9.554 1.00 83.06 188 SER A CA 1
ATOM 1476 C C . SER A 1 188 ? 10.160 11.905 -8.249 1.00 83.06 188 SER A C 1
ATOM 1478 O O . SER A 1 188 ? 10.121 10.678 -8.143 1.00 83.06 188 SER A O 1
ATOM 1480 N N . LYS A 1 189 ? 9.886 12.719 -7.235 1.00 85.81 189 LYS A N 1
ATOM 1481 C CA . LYS A 1 189 ? 9.337 12.262 -5.963 1.00 85.81 189 LYS A CA 1
ATOM 1482 C C . LYS A 1 189 ? 8.179 13.159 -5.582 1.00 85.81 189 LYS A C 1
ATOM 1484 O O . LYS A 1 189 ? 8.182 14.345 -5.908 1.00 85.81 189 LYS A O 1
ATOM 1489 N N . GLY A 1 190 ? 7.211 12.598 -4.879 1.00 83.00 190 GLY A N 1
ATOM 1490 C CA . GLY A 1 190 ? 6.014 13.328 -4.492 1.00 83.00 190 GLY A CA 1
ATOM 1491 C C . GLY A 1 190 ? 5.465 12.877 -3.154 1.00 83.00 190 GLY A C 1
ATOM 1492 O O . GLY A 1 190 ? 6.097 12.122 -2.417 1.00 83.00 190 GLY A O 1
ATOM 1493 N N . PHE A 1 191 ? 4.267 13.362 -2.861 1.00 85.69 191 PHE A N 1
ATOM 1494 C CA . PHE A 1 191 ? 3.511 13.000 -1.676 1.00 85.69 191 PHE A CA 1
ATOM 1495 C C . PHE A 1 191 ? 2.030 12.954 -2.036 1.00 85.69 191 PHE A C 1
ATOM 1497 O O . PHE A 1 191 ? 1.530 13.888 -2.668 1.00 85.69 191 PHE A O 1
ATOM 1504 N N . ARG A 1 192 ? 1.333 11.884 -1.654 1.00 86.50 192 ARG A N 1
ATOM 1505 C CA . ARG A 1 192 ? -0.106 11.729 -1.898 1.00 86.50 192 ARG A CA 1
ATOM 1506 C C . ARG A 1 1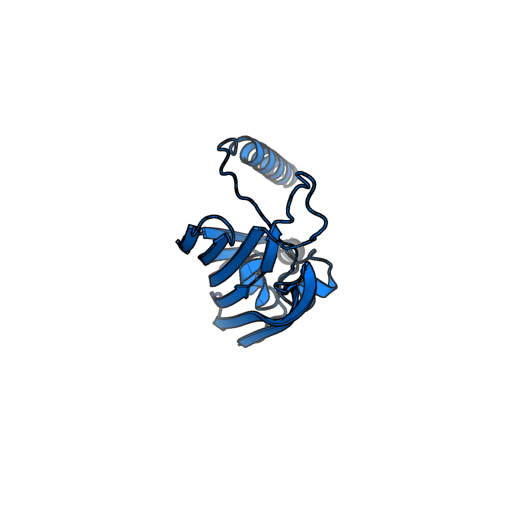92 ? -0.811 11.375 -0.592 1.00 86.50 192 ARG A C 1
ATOM 1508 O O . ARG A 1 192 ? -0.658 10.252 -0.126 1.00 86.50 192 ARG A O 1
ATOM 1515 N N . PRO A 1 193 ? -1.545 12.305 0.029 1.00 91.44 193 PRO A N 1
ATOM 1516 C CA . PRO A 1 193 ? -2.391 11.969 1.161 1.00 91.44 193 PRO A CA 1
ATOM 1517 C C . PRO A 1 193 ? -3.704 11.337 0.683 1.00 91.44 193 PRO A C 1
ATOM 1519 O O . PRO A 1 193 ? -4.250 11.722 -0.351 1.00 91.44 193 PRO A O 1
ATOM 1522 N N . SER A 1 194 ? -4.256 10.431 1.480 1.00 90.75 194 SER A N 1
ATOM 1523 C CA . SER A 1 194 ? -5.598 9.878 1.293 1.00 90.75 194 SER A CA 1
ATOM 1524 C C . SER A 1 194 ? -6.306 9.671 2.624 1.00 90.75 194 SER A C 1
ATOM 1526 O O . SER A 1 194 ? -5.687 9.497 3.674 1.00 90.75 194 SER A O 1
ATOM 1528 N N . ILE A 1 195 ? -7.634 9.705 2.575 1.00 95.00 195 ILE A N 1
ATOM 1529 C CA . ILE A 1 195 ? -8.515 9.483 3.717 1.00 95.00 195 ILE A CA 1
ATOM 1530 C C . ILE A 1 195 ? -9.570 8.446 3.337 1.00 95.00 195 ILE A C 1
ATOM 1532 O O . ILE A 1 195 ? -10.053 8.419 2.208 1.00 95.00 195 ILE A O 1
ATOM 1536 N N . GLY A 1 196 ? -9.916 7.588 4.287 1.00 93.06 196 GLY A N 1
ATOM 1537 C CA . GLY A 1 196 ? -10.892 6.523 4.138 1.00 93.06 196 GLY A CA 1
ATOM 1538 C C . GLY A 1 196 ? -11.907 6.541 5.272 1.00 93.06 196 GLY A C 1
ATOM 1539 O O . GLY A 1 196 ? -11.607 6.957 6.395 1.00 93.06 196 GLY A O 1
ATOM 1540 N N . MET A 1 197 ? -13.112 6.063 4.980 1.00 94.38 197 MET A N 1
ATOM 1541 C CA . MET A 1 197 ? -14.179 5.893 5.959 1.00 94.38 197 MET A CA 1
ATOM 1542 C C . MET A 1 197 ? -14.948 4.606 5.666 1.00 94.38 197 MET A C 1
ATOM 1544 O O . MET A 1 197 ? -15.214 4.281 4.509 1.00 94.38 197 MET A O 1
ATOM 1548 N N . LEU A 1 198 ? -15.330 3.892 6.721 1.00 91.06 198 LEU A N 1
ATOM 1549 C CA . LEU A 1 198 ? -16.208 2.727 6.658 1.00 91.06 198 LEU A CA 1
ATOM 1550 C C . LEU A 1 198 ? -17.269 2.818 7.743 1.00 91.06 198 LEU A C 1
ATOM 1552 O O . LEU A 1 198 ? -16.957 3.131 8.888 1.00 91.06 198 LEU A O 1
ATOM 1556 N N . TYR A 1 199 ? -18.510 2.507 7.386 1.00 89.56 199 TYR A N 1
ATOM 1557 C CA . TYR A 1 199 ? -19.632 2.497 8.315 1.00 89.56 199 TYR A CA 1
ATOM 1558 C C . TYR A 1 199 ? -20.417 1.192 8.187 1.00 89.56 199 TYR A C 1
ATOM 1560 O O . TYR A 1 199 ? -20.879 0.845 7.099 1.00 89.56 199 TYR A O 1
ATOM 1568 N N . ASN A 1 200 ? -20.568 0.472 9.297 1.00 84.56 200 ASN A N 1
ATOM 1569 C CA . ASN A 1 200 ? -21.320 -0.771 9.363 1.00 84.56 200 ASN A CA 1
ATOM 1570 C C . ASN A 1 200 ? -22.771 -0.499 9.777 1.00 84.56 200 ASN A C 1
ATOM 1572 O O . ASN A 1 200 ? -23.079 -0.246 10.943 1.00 84.56 200 ASN A O 1
ATOM 1576 N N . LEU A 1 201 ? -23.672 -0.585 8.797 1.00 77.06 201 LEU A N 1
ATOM 1577 C CA . LEU A 1 201 ? -25.104 -0.361 8.989 1.00 77.06 201 LEU A CA 1
ATOM 1578 C C . LEU A 1 201 ? -25.764 -1.421 9.878 1.00 77.06 201 LEU A C 1
ATOM 1580 O O . LEU A 1 201 ? -26.729 -1.101 10.562 1.00 77.06 201 LEU A O 1
ATOM 1584 N N . LEU A 1 202 ? -25.280 -2.666 9.869 1.00 70.69 202 LEU A N 1
ATOM 1585 C CA . LEU A 1 202 ? -25.924 -3.767 10.594 1.00 70.69 202 LEU A CA 1
ATOM 1586 C C . LEU A 1 202 ? -25.643 -3.693 12.098 1.00 70.69 202 LEU A C 1
ATOM 1588 O O . LEU A 1 202 ? -26.560 -3.844 12.898 1.00 70.69 202 LEU A O 1
ATOM 1592 N N . GLU A 1 203 ? -24.406 -3.372 12.477 1.00 65.44 203 GLU A N 1
ATOM 1593 C CA . GLU A 1 203 ? -24.026 -3.160 13.883 1.00 65.44 203 GLU A CA 1
ATOM 1594 C C . GLU A 1 203 ? -24.725 -1.926 14.468 1.00 65.44 203 GLU A C 1
ATOM 1596 O O . GLU A 1 203 ? -25.256 -1.971 15.571 1.00 65.44 203 GLU A O 1
ATOM 1601 N N . GLY A 1 204 ? -24.861 -0.849 13.686 1.00 55.88 204 GLY A N 1
ATOM 1602 C CA . GLY A 1 204 ? -25.612 0.336 14.114 1.00 55.88 204 GLY A CA 1
ATOM 1603 C C . GLY A 1 204 ? -27.128 0.125 14.270 1.00 55.88 204 GLY A C 1
ATOM 1604 O O . GLY A 1 204 ? -27.805 0.973 14.855 1.00 55.88 204 GLY A O 1
ATOM 1605 N N . LEU A 1 205 ? -27.685 -0.971 13.741 1.00 54.19 205 LEU A N 1
ATOM 1606 C CA . LEU A 1 205 ? -29.117 -1.291 13.807 1.00 54.19 205 LEU A CA 1
ATOM 1607 C C . LEU A 1 205 ? -29.477 -2.291 14.912 1.00 54.19 205 LEU A C 1
ATOM 1609 O O . LEU A 1 205 ? -30.647 -2.334 15.279 1.00 54.19 205 LEU A O 1
ATOM 1613 N N . SER A 1 206 ? -28.512 -3.028 15.473 1.00 50.56 206 SER A N 1
ATOM 1614 C CA . SER A 1 206 ? -28.748 -4.014 16.545 1.00 50.56 206 SER A CA 1
ATOM 1615 C C . SER A 1 206 ? -29.290 -3.402 17.851 1.00 50.56 206 SER A C 1
ATOM 1617 O O . SER A 1 206 ? -29.777 -4.133 18.709 1.00 50.56 206 SER A O 1
ATOM 1619 N N . ASN A 1 207 ? -29.252 -2.070 17.986 1.00 48.66 207 ASN A N 1
ATOM 1620 C CA . ASN A 1 207 ? -29.679 -1.324 19.176 1.00 48.66 207 ASN A CA 1
ATOM 1621 C C . ASN A 1 207 ? -30.979 -0.505 18.988 1.00 48.66 207 ASN A C 1
ATOM 1623 O O . ASN A 1 20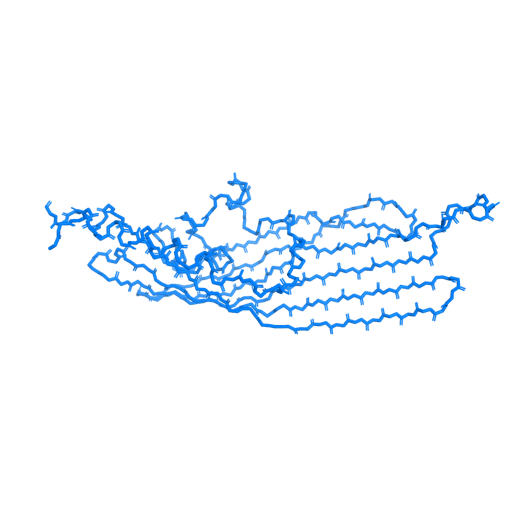7 ? -31.190 0.463 19.719 1.00 48.66 207 ASN A O 1
ATOM 1627 N N . ASN A 1 208 ? -31.848 -0.837 18.019 1.00 46.06 208 ASN A N 1
ATOM 1628 C CA . ASN A 1 208 ? -33.218 -0.286 17.962 1.00 46.06 208 ASN A CA 1
ATOM 1629 C C . ASN A 1 208 ? -34.286 -1.371 18.056 1.00 46.06 208 ASN A C 1
ATOM 1631 O O . ASN A 1 208 ? -34.195 -2.340 17.274 1.00 46.06 208 ASN A O 1
#

Sequence (208 aa):
MPKRKIFLICCILNLFCFVMDISSVLAYEWYFSYPGTRAMGMAGAFIAQADDSSAIWYNPAGLRQKGLTIVDFTADYGEIPKTDNSGNYGKSNEPKFLSLAGYYEKWSVGISYFKPYNISINIPDIPTGSRRNTPIGIVDNSIGFVTFAAARKFGEEDSLSLGVSVDYPSESDKEKEYEGTKHMFRTSKGFRPSIGMLYNLLEGLSNN

Radius of gyration: 22.32 Å; chains: 1; bounding box: 60×34×68 Å

Secondary structure (DSSP, 8-state):
--HHHHHHHHHHHHHHHTTS---------------SHHHHHTTTTTTTT--STTHHHH-GGGGGSTT--SEEEEEEEEEEEEE-TTS-EEEEEEEEEEEEEEEETTEEEEEEEEEEEEEEEEEPPP-SS------SEEEEEEEEEEEEEEEEEESGGG-EEEEEEEEEEEEEEEEEESSS--EEEEEEE--EEEEEEEE-TTGGGTT-

Foldseek 3Di:
DPPVVVVVVVVVVVVVVVVPPPPPPVPVPPFPDDPFPVCVVVVNPCLQVLQAQSCLPRFLLNVPDPPDDQKGKTWDWDWAFEADQLRDTDTDTDTAKIKMKGDDDFKIKIKMKGWRHWYKGFAFDPDPPDPDRHGQKMKIKTKMKIKIKMKGFDDVVSQKMKMKMKIWMWMWIWIDGDPDGDTDIDIDIDMDIDMHMHGHPVSVPVPD

pLDDT: mean 77.26, std 15.94, range [35.38, 97.31]